Protein 6NLU (pdb70)

Secondary structure (DSSP, 8-state):
---SEEEEESS--HHHHHHS-SS--TT-SSS---PPEEEEEEES-HHHHHHHHHHHHHHSSEEEEEEEEEETTEEEEEEEE-HHHHHHHHHHHHHHHHH--/---SEEEEESS--HHHHHHS-SS--TT----EEEEEEES-HHHHHHHHHHHHHHSS-EEEEEEEEETTEEEEEEEE-HHHHHHHHHHHHHHHHT--

Foldseek 3Di:
DDWPDKDKDQDDDQVCLCPDVQQCNQPPDPPHCPFWIKIKTKDLAPVLQVQLQVQLVVFFVKDFRDKDDPDPSMIMTMITHHRVSRVRSRVRSNVRSVPDD/DDWPDKDKAQFDDLVCLCVDPQQCNPPPVRWIKIKTKHLAPVLQVQLLVQLVVQFPWDFRDWDDPDPSIIMTMITHHRVSRVRSSVRSNVRSVPDD

InterPro domains:
  IPR000249 Bacterial microcompartment domain [PF00936] (4-79)
  IPR000249 Bacterial microcompartment domain [SM00877] (3-79)
  IPR020808 Bacterial microcompartments protein, conserved site [PS01139] (21-40)
  IPR037233 CcmK-like superfamily [G3DSA:3.30.70.1710] (1-99)
  IPR037233 CcmK-like superfamily [SSF143414] (3-90)
  IPR044872 CcmK/CsoS1, bacterial microcompartment domain [PS51930] (4-88)
  IPR050575 Bacterial microcompartment shell [PTHR33941] (2-89)

GO terms:
  GO:0031469 bacterial microcompartment (C, EXP)

Structure (mmCIF, N/CA/C/O backbone):
data_6NLU
#
_entry.id   6NLU
#
_cell.length_a   73.492
_cell.length_b   73.492
_cell.length_c   119.590
_cell.angle_alpha   90.00
_cell.angle_beta   90.00
_cell.angle_gamma   120.00
#
_symmetry.space_group_name_H-M   'P 63 2 2'
#
loop_
_entity.id
_entity.type
_entity.pdbx_description
1 polymer 'circularly permuted BMC-H'
2 water water
#
loop_
_atom_site.group_PDB
_atom_site.id
_atom_site.type_symbol
_atom_site.label_atom_id
_atom_site.label_alt_id
_atom_site.label_comp_id
_atom_site.label_asym_id
_atom_site.label_entity_id
_atom_site.label_seq_id
_atom_site.pdbx_PDB_ins_code
_atom_site.Cartn_x
_atom_site.Cartn_y
_atom_site.Cartn_z
_atom_site.occupancy
_atom_site.B_iso_or_equiv
_atom_site.auth_seq_id
_atom_site.auth_comp_id
_atom_site.auth_asym_id
_atom_site.auth_atom_id
_atom_site.pdbx_PDB_model_num
ATOM 1 N N . MET A 1 1 ? -19.554 -31.357 1.798 1.00 21.34 1 MET A N 1
ATOM 2 C CA . MET A 1 1 ? -20.742 -30.470 1.678 1.00 23.03 1 MET A CA 1
ATOM 3 C C . MET A 1 1 ? -20.363 -28.992 1.599 1.00 21.08 1 MET A C 1
ATOM 4 O O . MET A 1 1 ? -19.235 -28.618 1.892 1.00 22.56 1 MET A O 1
ATOM 20 N N . GLU A 1 2 ? -21.341 -28.179 1.217 1.00 21.27 2 GLU A N 1
ATOM 21 C CA . GLU A 1 2 ? -21.143 -26.746 1.066 1.00 21.77 2 GLU A CA 1
ATOM 22 C C . GLU A 1 2 ? -20.984 -26.083 2.426 1.00 23.48 2 GLU A C 1
ATOM 23 O O . GLU A 1 2 ? -21.714 -26.392 3.372 1.00 24.90 2 GLU A O 1
ATOM 35 N N . VAL A 1 3 ? -20.007 -25.180 2.519 1.00 21.02 3 VAL A N 1
ATOM 36 C CA . VAL A 1 3 ? -19.769 -24.386 3.720 1.00 20.42 3 VAL A CA 1
ATOM 37 C C . VAL A 1 3 ? -20.337 -22.994 3.486 1.00 21.14 3 VAL A C 1
ATOM 38 O O . VAL A 1 3 ? -20.071 -22.374 2.450 1.00 23.84 3 VAL A O 1
ATOM 51 N N . VAL A 1 4 ? -21.112 -22.501 4.453 1.00 17.91 4 VAL A N 1
ATOM 52 C CA . VAL A 1 4 ? -21.680 -21.159 4.359 1.00 19.66 4 VAL A CA 1
ATOM 53 C C . VAL A 1 4 ? -20.579 -20.108 4.410 1.00 16.30 4 VAL A C 1
ATOM 54 O O . VAL A 1 4 ? -20.484 -19.243 3.532 1.00 18.00 4 VAL A O 1
ATOM 67 N N . ALA A 1 5 ? -19.729 -20.165 5.435 1.00 18.58 5 ALA A N 1
ATOM 68 C CA . ALA A 1 5 ? -18.650 -19.198 5.559 1.00 16.69 5 ALA A CA 1
ATOM 69 C C . ALA A 1 5 ? -17.545 -19.750 6.443 1.00 18.64 5 ALA A C 1
ATOM 70 O O . ALA A 1 5 ? -17.788 -20.526 7.371 1.00 20.00 5 ALA A O 1
ATOM 77 N N . VAL A 1 6 ? -16.327 -19.329 6.134 1.00 17.25 6 VAL A N 1
ATOM 78 C CA . VAL A 1 6 ? -15.135 -19.657 6.902 1.00 15.88 6 VAL A CA 1
ATOM 79 C C . VAL A 1 6 ? -14.375 -18.361 7.074 1.00 18.05 6 VAL A C 1
ATOM 80 O O . VAL A 1 6 ? -14.251 -17.584 6.121 1.00 22.36 6 VAL A O 1
ATOM 93 N N . HIS A 1 7 ? -13.898 -18.099 8.282 1.00 19.54 7 HIS A N 1
ATOM 94 C CA . HIS A 1 7 ? -13.338 -16.783 8.518 1.00 13.40 7 HIS A CA 1
ATOM 95 C C . HIS A 1 7 ? -12.524 -16.761 9.796 1.00 16.67 7 HIS A C 1
ATOM 96 O O . HIS A 1 7 ? -12.880 -17.405 10.781 1.00 16.34 7 HIS A O 1
ATOM 110 N N . VAL A 1 8 ? -11.445 -15.983 9.768 1.00 12.90 8 VAL A N 1
ATOM 111 C CA . VAL A 1 8 ? -10.570 -15.791 10.909 1.00 12.35 8 VAL A CA 1
ATOM 112 C C . VAL A 1 8 ? -10.532 -14.304 11.234 1.00 14.56 8 VAL A C 1
ATOM 113 O O . VAL A 1 8 ? -10.272 -13.485 10.348 1.00 13.84 8 VAL A O 1
ATOM 126 N N . ILE A 1 9 ? -10.752 -13.962 12.499 1.00 13.04 9 ILE A N 1
ATOM 127 C CA . ILE A 1 9 ? -10.452 -12.610 12.971 1.00 14.57 9 ILE A CA 1
ATOM 128 C C . ILE A 1 9 ? -9.203 -12.681 13.837 1.00 14.24 9 ILE A C 1
ATOM 129 O O . ILE A 1 9 ? -9.287 -13.150 14.981 1.00 16.58 9 ILE A O 1
ATOM 145 N N . PRO A 1 10 ? -8.038 -12.250 13.348 1.00 16.92 10 PRO A N 1
ATOM 146 C CA . PRO A 1 10 ? -6.813 -12.439 14.137 1.00 12.52 10 PRO A CA 1
ATOM 147 C C . PRO A 1 10 ? -6.814 -11.846 15.537 1.00 16.09 10 PRO A C 1
ATOM 148 O O . PRO A 1 10 ? -6.290 -12.479 16.470 1.00 15.44 10 PRO A O 1
ATOM 159 N N . ARG A 1 11 ? -7.353 -10.640 15.708 1.00 12.89 11 ARG A N 1
ATOM 160 C CA . ARG A 1 11 ? -7.312 -9.937 16.987 1.00 16.22 11 ARG A CA 1
ATOM 161 C C . ARG A 1 11 ? -8.666 -9.303 17.239 1.00 14.35 11 ARG A C 1
ATOM 162 O O . ARG A 1 11 ? -8.845 -8.093 17.067 1.00 15.11 11 ARG A O 1
ATOM 183 N N . PRO A 1 12 ? -9.643 -10.092 17.661 1.00 12.73 12 PRO A N 1
ATOM 184 C CA . PRO A 1 12 ? -10.979 -9.534 17.869 1.00 12.89 12 PRO A CA 1
ATOM 185 C C . PRO A 1 12 ? -10.972 -8.438 18.924 1.00 11.15 12 PRO A C 1
ATOM 186 O O . PRO A 1 12 ? -10.340 -8.554 19.976 1.00 10.30 12 PRO A O 1
ATOM 197 N N . HIS A 1 13 ? -11.710 -7.372 18.642 1.00 14.57 13 HIS A N 1
ATOM 198 C CA . HIS A 1 13 ? -11.878 -6.291 19.596 1.00 12.23 13 HIS A CA 1
ATOM 199 C C . HIS A 1 13 ? -12.499 -6.807 20.886 1.00 14.82 13 HIS A C 1
ATOM 200 O O . HIS A 1 13 ? -13.360 -7.692 20.872 1.00 14.08 13 HIS A O 1
ATOM 214 N N . VAL A 1 14 ? -12.064 -6.236 22.009 1.00 14.28 14 VAL A N 1
ATOM 215 C CA . VAL A 1 14 ? -12.535 -6.698 23.311 1.00 14.40 14 VAL A CA 1
ATOM 216 C C . VAL A 1 14 ? -14.051 -6.571 23.434 1.00 16.42 14 VAL A C 1
ATOM 217 O O . VAL A 1 14 ? -14.693 -7.367 24.135 1.00 15.98 14 VAL A O 1
ATOM 230 N N . ASN A 1 15 ? -14.646 -5.573 22.770 1.00 13.04 15 ASN A N 1
ATOM 231 C CA . ASN A 1 15 ? -16.090 -5.389 22.810 1.00 15.29 15 ASN A CA 1
ATOM 232 C C . ASN A 1 15 ? -16.800 -6.554 22.147 1.00 10.89 15 ASN A C 1
ATOM 233 O O . ASN A 1 15 ? -17.878 -6.953 22.596 1.00 14.24 15 ASN A O 1
ATOM 244 N N . VAL A 1 16 ? -16.209 -7.110 21.090 1.00 14.07 16 VAL A N 1
ATOM 245 C CA . VAL A 1 16 ? -16.799 -8.270 20.429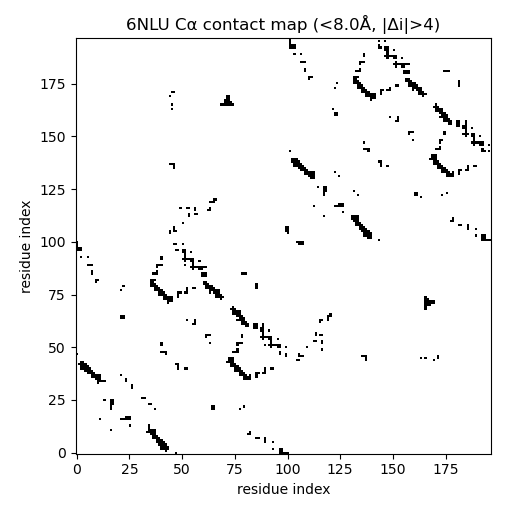 1.00 12.31 16 VAL A CA 1
ATOM 246 C C . VAL A 1 16 ? -16.832 -9.450 21.385 1.00 13.68 16 VAL A C 1
ATOM 247 O O . VAL A 1 16 ? -17.863 -10.127 21.535 1.00 12.27 16 VAL A O 1
ATOM 260 N N . ASP A 1 17 ? -15.696 -9.721 22.044 1.00 14.86 17 ASP A N 1
ATOM 261 C CA . ASP A 1 17 ? -15.638 -10.832 22.984 1.00 14.18 17 ASP A CA 1
ATOM 262 C C . ASP A 1 17 ? -16.512 -10.581 24.201 1.00 16.36 17 ASP A C 1
ATOM 263 O O . ASP A 1 17 ? -17.027 -11.537 24.790 1.00 16.71 17 ASP A O 1
ATOM 272 N N . ALA A 1 18 ? -16.723 -9.313 24.578 1.00 12.59 18 ALA A N 1
ATOM 273 C CA . ALA A 1 18 ? -17.571 -9.034 25.735 1.00 14.34 18 ALA A CA 1
ATOM 274 C C . ALA A 1 18 ? -19.047 -9.241 25.407 1.00 14.26 18 ALA A C 1
ATOM 275 O O . ALA A 1 18 ? -19.828 -9.684 26.259 1.00 17.03 18 ALA A O 1
ATOM 282 N N . ALA A 1 19 ? -19.454 -8.903 24.187 1.00 15.36 19 ALA A N 1
ATOM 283 C CA . ALA A 1 19 ? -20.866 -8.856 23.836 1.00 17.29 19 ALA A CA 1
ATOM 284 C C . ALA A 1 19 ? -21.380 -10.108 23.137 1.00 17.01 19 ALA A C 1
ATOM 285 O O . ALA A 1 19 ? -22.588 -10.362 23.181 1.00 20.89 19 ALA A O 1
ATOM 292 N N . LEU A 1 20 ? -20.508 -10.890 22.498 1.00 17.37 20 LEU A N 1
ATOM 293 C CA . LEU A 1 20 ? -20.937 -12.047 21.732 1.00 18.76 20 LEU A CA 1
ATOM 294 C C . LEU A 1 20 ? -20.401 -13.318 22.376 1.00 17.63 20 LEU A C 1
ATOM 295 O O . LEU A 1 20 ? -19.375 -13.278 23.062 1.00 14.28 20 LEU A O 1
ATOM 311 N N . PRO A 1 21 ? -21.096 -14.463 22.200 1.00 15.56 21 PRO A N 1
ATOM 312 C CA . PRO A 1 21 ? -20.705 -15.714 22.886 1.00 17.27 21 PRO A CA 1
ATOM 313 C C . PRO A 1 21 ? -19.567 -16.441 22.182 1.00 16.70 21 PRO A C 1
ATOM 314 O O . PRO A 1 21 ? -19.697 -17.525 21.598 1.00 16.11 21 PRO A O 1
ATOM 325 N N . LEU A 1 22 ? -18.384 -15.846 22.225 1.00 15.15 22 LEU A N 1
ATOM 326 C CA . LEU A 1 22 ? -17.260 -16.364 21.454 1.00 14.65 22 LEU A CA 1
ATOM 327 C C . LEU A 1 22 ? -16.165 -16.970 22.335 1.00 12.65 22 LEU A C 1
ATOM 328 O O . LEU A 1 22 ? -15.034 -17.167 21.873 1.00 19.97 22 LEU A O 1
ATOM 344 N N . GLY A 1 23 ? -16.488 -17.268 23.592 1.00 13.21 23 GLY A N 1
ATOM 345 C CA . GLY A 1 23 ? -15.678 -18.122 24.431 1.00 17.36 23 GLY A CA 1
ATOM 346 C C . GLY A 1 23 ? -14.540 -17.452 25.167 1.00 17.77 23 GLY A C 1
ATOM 347 O O . GLY A 1 23 ? -13.770 -18.145 25.842 1.00 18.94 23 GLY A O 1
ATOM 351 N N . ARG A 1 24 ? -14.406 -16.132 25.077 1.00 19.47 24 ARG A N 1
ATOM 352 C CA . ARG A 1 24 ? -13.286 -15.437 25.685 1.00 18.54 24 ARG A CA 1
ATOM 353 C C . ARG A 1 24 ? -13.768 -14.137 26.331 1.00 17.43 24 ARG A C 1
ATOM 354 O O . ARG A 1 24 ? -13.332 -13.046 25.985 1.00 18.09 24 ARG A O 1
ATOM 375 N N . THR A 1 25 ? -14.691 -14.251 27.287 1.00 19.37 25 THR A N 1
ATOM 37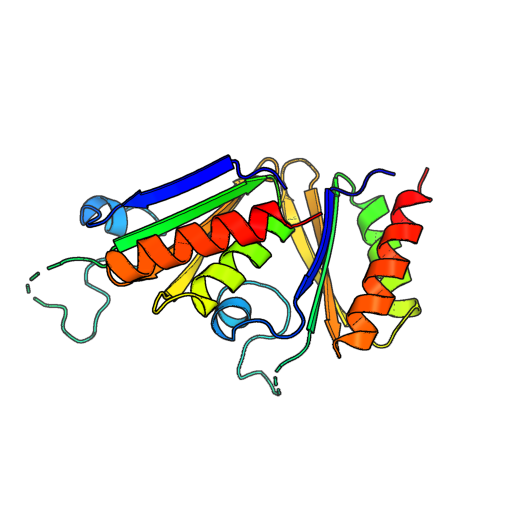6 C CA . THR A 1 25 ? -15.177 -13.065 27.988 1.00 19.93 25 THR A CA 1
ATOM 377 C C . THR A 1 25 ? -13.998 -12.330 28.618 1.00 18.27 25 THR A C 1
ATOM 378 O O . THR A 1 25 ? -13.250 -12.934 29.404 1.00 19.13 25 THR A O 1
ATOM 389 N N . PRO A 1 26 ? -13.776 -11.057 28.289 1.00 17.57 26 PRO A N 1
ATOM 390 C CA . PRO A 1 26 ? -12.642 -10.338 28.881 1.00 18.61 26 PRO A CA 1
ATOM 391 C C . PRO A 1 26 ? -12.726 -10.356 30.397 1.00 18.04 26 PRO A C 1
ATOM 392 O O . PRO A 1 26 ? -13.798 -10.177 30.979 1.00 17.56 26 PRO A O 1
ATOM 403 N N . GLY A 1 27 ? -11.589 -10.609 31.030 1.00 18.11 27 GLY A N 1
ATOM 404 C CA . GLY A 1 27 ? -11.507 -10.691 32.461 1.00 17.78 27 GLY A CA 1
ATOM 405 C C . GLY A 1 27 ? -11.610 -12.098 33.009 1.00 17.59 27 GLY A C 1
ATOM 406 O O . GLY A 1 27 ? -11.307 -12.302 34.188 1.00 19.85 27 GLY A O 1
ATOM 410 N N . MET A 1 28 ? -12.043 -13.067 32.194 1.00 20.79 28 MET A N 1
ATOM 411 C CA . MET A 1 28 ? -12.192 -14.459 32.640 1.00 22.42 28 MET A CA 1
ATOM 412 C C . MET A 1 28 ? -10.873 -15.223 32.478 1.00 27.94 28 MET A C 1
ATOM 413 O O . MET A 1 28 ? -10.758 -16.182 31.712 1.00 36.29 28 MET A O 1
ATOM 427 N N . ASP A 1 29 ? -9.869 -14.804 33.245 1.00 31.98 29 ASP A N 1
ATOM 428 C CA . ASP A 1 29 ? -8.581 -15.495 33.257 1.00 37.98 29 ASP A CA 1
ATOM 429 C C . ASP A 1 29 ? -7.959 -15.394 34.649 1.00 41.56 29 ASP A C 1
ATOM 430 O O . ASP A 1 29 ? -8.332 -14.512 35.431 1.00 41.25 29 ASP A O 1
ATOM 439 N N . LYS A 1 30 ? -7.037 -16.341 34.969 1.00 40.22 30 LYS A N 1
ATOM 440 C CA . LYS A 1 30 ? -6.337 -16.368 36.264 1.00 43.02 30 LYS A CA 1
ATOM 441 C C . LYS A 1 30 ? -5.336 -15.170 36.377 1.00 48.20 30 LYS A C 1
ATOM 442 O O . LYS A 1 30 ? -5.119 -14.653 37.483 1.00 50.68 30 LYS A O 1
ATOM 461 N N . SER A 1 31 ? -4.913 -14.555 35.244 1.00 49.30 31 SER A N 1
ATOM 462 C CA . SER A 1 31 ? -3.928 -13.444 35.239 1.00 58.35 31 SER A CA 1
ATOM 463 C C . SER A 1 31 ? -4.520 -12.120 34.747 1.00 55.56 31 SER A C 1
ATOM 464 O O . SER A 1 31 ? -3.803 -11.107 34.609 1.00 55.47 31 SER A O 1
ATOM 472 N N . ALA A 1 32 ? -5.815 -12.122 34.462 1.00 51.98 32 ALA A N 1
ATOM 473 C CA . ALA A 1 32 ? -6.535 -10.902 34.153 1.00 47.68 32 ALA A CA 1
ATOM 474 C C . ALA A 1 32 ? -6.498 -9.974 35.356 1.00 43.03 32 ALA A C 1
ATOM 475 O O . ALA A 1 32 ? -6.642 -10.409 36.503 1.00 50.15 32 ALA A O 1
ATOM 482 N N . GLY A 1 33 ? -6.272 -8.695 35.091 1.00 43.55 33 GLY A N 1
ATOM 483 C CA . GLY A 1 33 ? -6.231 -7.699 36.145 1.00 40.74 33 GLY A CA 1
ATOM 484 C C . GLY A 1 33 ? -6.422 -6.281 35.632 1.00 49.92 33 GLY A C 1
ATOM 485 O O . GLY A 1 33 ? -7.532 -5.880 35.266 1.00 43.06 33 GLY A O 1
ATOM 489 N N . SER A 1 38 ? -4.319 -8.491 22.446 1.00 48.04 38 SER A N 1
ATOM 490 C CA . SER A 1 38 ? -3.707 -9.637 23.108 1.00 46.54 38 SER A CA 1
ATOM 491 C C . SER A 1 38 ? -4.689 -10.811 23.186 1.00 43.07 38 SER A C 1
ATOM 492 O O . SER A 1 38 ? -4.317 -11.928 23.557 1.00 40.42 38 SER A O 1
ATOM 499 N N . ALA A 1 39 ? -5.944 -10.557 22.826 1.00 33.82 39 ALA A N 1
ATOM 500 C CA . ALA A 1 39 ? -6.947 -11.609 22.839 1.00 27.06 39 ALA A CA 1
ATOM 501 C C . ALA A 1 39 ? -6.589 -12.711 21.843 1.00 33.57 39 A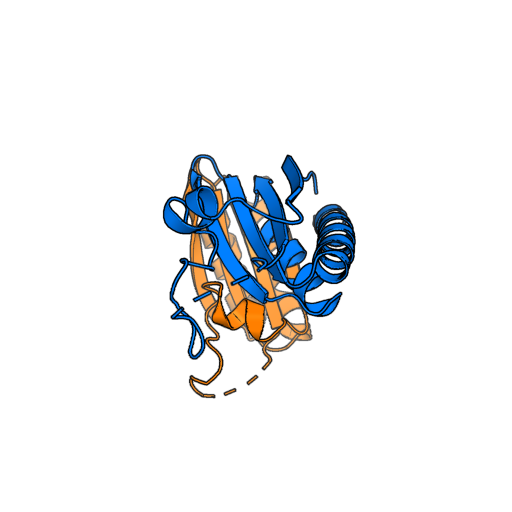LA A C 1
ATOM 502 O O . ALA A 1 39 ? -5.892 -12.491 20.850 1.00 31.56 39 ALA A O 1
ATOM 509 N N . ASP A 1 40 ? -7.081 -13.916 22.123 1.00 28.20 40 ASP A N 1
ATOM 510 C CA . ASP A 1 40 ? -6.918 -15.028 21.196 1.00 21.77 40 ASP A CA 1
ATOM 511 C C . ASP A 1 40 ? -7.570 -14.710 19.853 1.00 18.20 40 ASP A C 1
ATOM 512 O O . ASP A 1 40 ? -8.608 -14.047 19.780 1.00 21.47 40 ASP A O 1
ATOM 521 N N . ALA A 1 41 ? -6.973 -15.222 18.780 1.00 18.15 41 ALA A N 1
ATOM 522 C CA . ALA A 1 41 ? -7.633 -15.173 17.480 1.00 18.67 41 ALA A CA 1
ATOM 523 C C . ALA A 1 41 ? -8.914 -16.020 17.481 1.00 14.32 41 ALA A C 1
ATOM 524 O O . ALA A 1 41 ? -9.130 -16.879 18.339 1.00 14.42 41 ALA A O 1
ATOM 531 N N . LEU A 1 42 ? -9.760 -15.779 16.479 1.00 12.99 42 LEU A N 1
ATOM 532 C CA . LEU A 1 42 ? -11.098 -16.353 16.405 1.00 15.82 42 LEU A CA 1
ATOM 533 C C . LEU A 1 42 ? -11.316 -16.975 15.038 1.00 11.21 42 LEU A C 1
ATOM 534 O O . LEU A 1 42 ? -11.260 -16.277 14.020 1.00 14.85 42 LEU A O 1
ATOM 550 N N . GLY A 1 43 ? -11.582 -18.272 15.021 1.00 18.58 43 GLY A N 1
ATOM 551 C CA . GLY A 1 43 ? -11.929 -18.988 13.807 1.00 12.55 43 GLY A CA 1
ATOM 552 C C . GLY A 1 43 ? -13.386 -19.427 13.886 1.00 12.26 43 GLY A C 1
ATOM 553 O O . GLY A 1 43 ? -13.867 -19.770 14.957 1.00 11.75 43 GLY A O 1
ATOM 557 N N . MET A 1 44 ? -14.051 -19.427 12.741 1.00 11.0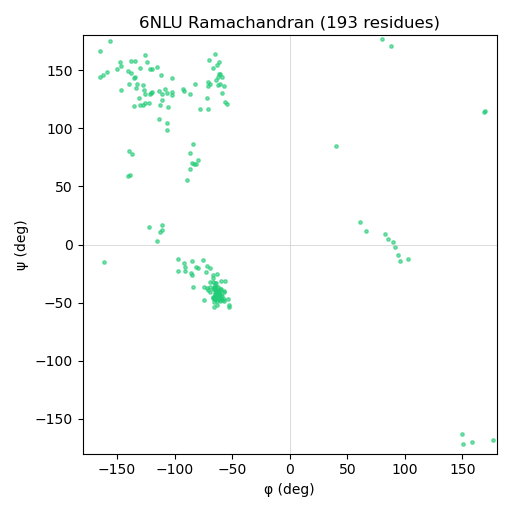3 44 MET A N 1
ATOM 558 C CA . MET A 1 44 ? -15.472 -19.742 12.681 1.00 13.28 44 MET A CA 1
ATOM 559 C C . MET A 1 44 ? -15.751 -20.450 11.375 1.00 11.79 44 MET A C 1
ATOM 560 O O . MET A 1 44 ? -15.308 -19.996 10.315 1.00 14.67 44 MET A O 1
ATOM 574 N N . ILE A 1 45 ? -16.487 -21.550 11.455 1.00 12.85 45 ILE A N 1
ATOM 575 C CA . ILE A 1 45 ? -16.971 -22.248 10.276 1.00 12.85 45 ILE A CA 1
ATOM 576 C C . ILE A 1 45 ? -18.479 -22.390 10.419 1.00 14.81 45 ILE A C 1
ATOM 577 O O . ILE A 1 45 ? -18.970 -22.967 11.399 1.00 14.13 45 ILE A O 1
ATOM 593 N N . GLU A 1 46 ? -19.208 -21.860 9.446 1.00 16.04 46 GLU A N 1
ATOM 594 C CA . GLU A 1 46 ? -20.660 -21.869 9.436 1.00 16.04 46 GLU A CA 1
ATOM 595 C C . GLU A 1 46 ? -21.174 -22.798 8.347 1.00 16.05 46 GLU A C 1
ATOM 596 O O . GLU A 1 46 ? -20.730 -22.711 7.198 1.00 17.73 46 GLU A O 1
ATOM 608 N N . VAL A 1 47 ? -22.099 -23.690 8.724 1.00 13.52 47 VAL A N 1
ATOM 609 C CA . VAL A 1 47 ? -22.707 -24.668 7.830 1.00 14.55 47 VAL A CA 1
ATOM 610 C C . VAL A 1 47 ? -24.211 -24.694 8.059 1.00 16.69 47 VAL A C 1
ATOM 611 O O . VAL A 1 47 ? -24.680 -24.572 9.195 1.00 14.09 47 VAL A O 1
ATOM 624 N N . ARG A 1 48 ? -24.968 -24.885 6.981 1.00 15.88 48 ARG A N 1
ATOM 625 C CA . ARG A 1 48 ? -26.370 -25.272 7.109 1.00 18.22 48 ARG A CA 1
ATOM 626 C C . ARG A 1 48 ? -26.421 -26.792 7.251 1.00 19.01 48 ARG A C 1
ATOM 627 O O . ARG A 1 48 ? -26.838 -27.536 6.360 1.00 18.07 48 ARG A O 1
ATOM 648 N N . GLY A 1 49 ? -25.954 -27.238 8.409 1.00 19.23 49 GLY A N 1
ATOM 649 C CA . GLY A 1 49 ? -25.805 -28.645 8.687 1.00 19.51 49 GLY A CA 1
ATOM 650 C C . GLY A 1 49 ? -25.024 -28.907 9.956 1.00 17.63 49 GLY A C 1
ATOM 651 O O . GLY A 1 49 ? -23.836 -28.597 10.041 1.00 16.34 49 GLY A O 1
ATOM 655 N N . PHE A 1 50 ? -25.686 -29.491 10.953 1.00 14.52 50 PHE A N 1
ATOM 656 C CA . PHE A 1 50 ? -24.991 -29.862 12.180 1.00 12.67 50 PHE A CA 1
ATOM 657 C C . PHE A 1 50 ? -23.880 -30.863 11.906 1.00 13.89 50 PHE A C 1
ATOM 658 O O . PHE A 1 50 ? -22.823 -30.808 12.541 1.00 14.74 50 PHE A O 1
ATOM 675 N N . VAL A 1 51 ? -24.105 -31.805 10.986 1.00 13.17 51 VAL A N 1
ATOM 676 C CA . VAL A 1 51 ? -23.106 -32.854 10.759 1.00 14.07 51 VAL A CA 1
ATOM 677 C C . VAL A 1 51 ? -21.834 -32.256 10.170 1.00 14.11 51 VAL A C 1
ATOM 678 O O . VAL A 1 51 ? -20.718 -32.575 10.604 1.00 19.09 51 VAL A O 1
ATOM 691 N N . GLY A 1 52 ? -21.980 -31.387 9.171 1.00 13.90 52 GLY A N 1
ATOM 692 C CA . GLY A 1 52 ? -20.811 -30.729 8.611 1.00 18.06 52 GLY A CA 1
ATOM 693 C C . GLY A 1 52 ? -20.086 -29.866 9.626 1.00 12.95 52 GLY A C 1
ATOM 694 O O . GLY A 1 52 ? -18.857 -29.758 9.601 1.00 15.54 52 GLY A O 1
ATOM 698 N N . MET A 1 53 ? -20.842 -29.218 10.515 1.00 19.06 53 MET A N 1
ATOM 699 C CA . MET A 1 53 ? -20.245 -28.394 11.563 1.00 14.90 53 MET A CA 1
ATOM 700 C C . MET A 1 53 ? -19.417 -29.249 12.519 1.00 13.04 53 MET A C 1
ATOM 701 O O . MET A 1 53 ? -18.263 -28.919 12.832 1.00 17.98 53 MET A O 1
ATOM 715 N N . VAL A 1 54 ? -19.976 -30.375 12.966 1.00 16.80 54 VAL A N 1
ATOM 716 C CA . VAL A 1 54 ? -19.245 -31.242 13.883 1.00 16.88 54 VAL A CA 1
ATOM 717 C C . VAL A 1 54 ? -17.960 -31.732 13.233 1.00 15.75 54 VAL A C 1
ATOM 718 O O . VAL A 1 54 ? -16.887 -31.717 13.852 1.00 16.97 54 VAL A O 1
ATOM 731 N N . GLU A 1 55 ? -18.051 -32.174 11.976 1.00 16.25 55 GLU A N 1
ATOM 732 C CA . GLU A 1 55 ? -16.864 -32.628 11.263 1.00 18.25 55 GLU A CA 1
ATOM 733 C C . GLU A 1 55 ? -15.845 -31.502 11.145 1.00 14.78 55 GLU A C 1
ATOM 734 O O . GLU A 1 55 ? -14.654 -31.710 11.403 1.00 17.92 55 GLU A O 1
ATOM 746 N N . ALA A 1 56 ? -16.292 -30.314 10.717 1.00 14.67 56 ALA A N 1
ATOM 747 C CA . ALA A 1 56 ? -15.409 -29.146 10.671 1.00 13.23 56 ALA A CA 1
ATOM 748 C C . ALA A 1 56 ? -14.753 -28.919 12.026 1.00 15.64 56 ALA A C 1
ATOM 749 O O . ALA A 1 56 ? -13.541 -28.691 12.119 1.00 16.11 56 ALA A O 1
ATOM 756 N N . ALA A 1 57 ? -15.544 -28.972 13.095 1.00 13.39 57 ALA A N 1
ATOM 757 C CA . ALA A 1 57 ? -15.000 -28.692 14.420 1.00 15.03 57 ALA A CA 1
ATOM 758 C C . ALA A 1 57 ? -13.952 -29.726 14.817 1.00 15.13 57 ALA A C 1
ATOM 759 O O . ALA A 1 57 ? -12.919 -29.378 15.401 1.00 14.64 57 ALA A O 1
ATOM 766 N N . ASP A 1 58 ? -14.210 -31.004 14.526 1.00 14.29 58 ASP A N 1
ATOM 767 C CA . ASP A 1 58 ? -13.270 -32.061 14.869 1.00 13.16 58 ASP A CA 1
ATOM 768 C C . ASP A 1 58 ? -11.967 -31.891 14.099 1.00 14.36 58 ASP A C 1
ATOM 769 O O . ASP A 1 58 ? -10.878 -31.932 14.679 1.00 16.99 58 ASP A O 1
ATOM 778 N N . ALA A 1 59 ? -12.068 -31.645 12.793 1.00 12.66 59 ALA A N 1
ATOM 779 C CA . ALA A 1 59 ? -10.880 -31.380 11.997 1.00 16.41 59 ALA A CA 1
ATOM 780 C C . ALA A 1 59 ? -10.095 -30.196 12.547 1.00 16.31 59 ALA A C 1
ATOM 781 O O . ALA A 1 59 ? -8.861 -30.225 12.569 1.00 16.53 59 ALA A O 1
ATOM 788 N N . MET A 1 60 ? -10.791 -29.142 12.992 1.00 15.56 60 MET A N 1
ATOM 789 C CA . MET A 1 60 ? -10.096 -27.935 13.434 1.00 13.91 60 MET A CA 1
ATOM 790 C C . MET A 1 60 ? -9.239 -28.220 14.662 1.00 14.97 60 MET A C 1
ATOM 791 O O . MET A 1 60 ? -8.079 -27.802 14.731 1.00 13.64 60 MET A O 1
ATOM 805 N N . VAL A 1 61 ? -9.785 -28.954 15.634 1.00 13.35 61 VAL A N 1
ATOM 806 C CA . VAL A 1 61 ? -9.073 -29.145 16.882 1.00 10.48 61 VAL A CA 1
ATOM 807 C C . VAL A 1 61 ? -8.004 -30.218 16.733 1.00 13.37 61 VAL A C 1
ATOM 808 O O . VAL A 1 61 ? -7.054 -30.239 17.517 1.00 16.29 61 VAL A O 1
ATOM 821 N N . LYS A 1 62 ? -8.121 -31.084 15.729 1.00 13.62 62 LYS A N 1
ATOM 822 C CA . LYS A 1 62 ? -7.068 -32.054 15.451 1.00 12.60 62 LYS A CA 1
ATOM 823 C C . LYS A 1 62 ? -5.934 -31.452 14.637 1.00 17.14 62 LYS A C 1
ATOM 824 O O . LYS A 1 62 ? -4.826 -31.998 14.635 1.00 16.70 62 LYS A O 1
ATOM 843 N N . ALA A 1 63 ? -6.188 -30.336 13.957 1.00 16.28 63 ALA A N 1
ATOM 844 C CA . ALA A 1 63 ? -5.228 -29.774 13.023 1.00 16.83 63 ALA A CA 1
ATOM 845 C C . ALA A 1 63 ? -4.290 -28.775 13.666 1.00 16.12 63 ALA A C 1
ATOM 846 O O . ALA A 1 63 ? -3.232 -28.494 13.099 1.00 19.25 63 ALA A O 1
ATOM 853 N N . ALA A 1 64 ? -4.652 -28.225 14.819 1.00 18.33 64 ALA A N 1
ATOM 854 C CA . ALA A 1 64 ? -3.879 -27.133 15.374 1.00 14.20 64 ALA A CA 1
ATOM 855 C C . ALA A 1 64 ? -4.245 -26.924 16.834 1.00 15.29 64 ALA A C 1
ATOM 856 O O . ALA A 1 64 ? -5.233 -27.464 17.346 1.00 14.28 64 ALA A O 1
ATOM 863 N N . LYS A 1 65 ? -3.399 -26.141 17.507 1.00 12.90 65 LYS A N 1
ATOM 864 C CA . LYS A 1 65 ? -3.556 -25.838 18.926 1.00 13.27 65 LYS A CA 1
ATOM 865 C C . LYS A 1 65 ? -4.607 -24.738 19.074 1.00 17.35 65 LYS A C 1
ATOM 866 O O . LYS A 1 65 ? -4.316 -23.572 19.346 1.00 16.46 65 LYS A O 1
ATOM 885 N N . VAL A 1 66 ? -5.858 -25.129 18.845 1.00 15.97 66 VAL A N 1
ATOM 886 C CA . VAL A 1 66 ? -7.005 -24.245 19.009 1.00 14.76 66 VAL A CA 1
ATOM 887 C C . VAL A 1 66 ? -7.964 -24.919 19.977 1.00 17.39 66 VAL A C 1
ATOM 888 O O . VAL A 1 66 ? -7.945 -26.137 20.155 1.00 15.87 66 VAL A O 1
ATOM 901 N N . GLU A 1 67 ? -8.809 -24.110 20.605 1.00 13.11 67 GLU A N 1
ATOM 902 C CA . GLU A 1 67 ? -9.843 -24.609 21.496 1.00 15.44 67 GLU A CA 1
ATOM 903 C C . GLU A 1 67 ? -11.196 -24.387 20.842 1.00 13.37 67 GLU A C 1
ATOM 904 O O . GLU A 1 67 ? -11.543 -23.253 20.506 1.00 10.11 67 GLU A O 1
ATOM 916 N N . LEU A 1 68 ? -11.968 -25.453 20.684 1.00 12.67 68 LEU A N 1
ATOM 917 C CA . LEU A 1 68 ? -13.368 -25.321 20.296 1.00 11.87 68 LEU A CA 1
ATOM 918 C C . LEU A 1 68 ? -14.177 -24.906 21.519 1.00 15.23 68 LEU A C 1
ATOM 919 O O . LEU A 1 68 ? -14.259 -25.646 22.502 1.00 19.20 68 LEU A O 1
ATOM 935 N N . ILE A 1 69 ? -14.769 -23.717 21.466 1.00 14.88 69 ILE A N 1
ATOM 936 C CA . ILE A 1 69 ? -15.418 -23.149 22.643 1.00 15.79 69 ILE A CA 1
ATOM 937 C C . ILE A 1 69 ? -16.920 -23.391 22.651 1.00 15.97 69 ILE A C 1
ATOM 938 O O . ILE A 1 69 ? -17.561 -23.194 23.695 1.00 17.20 69 ILE A O 1
ATOM 954 N N . GLY A 1 70 ? -17.488 -23.834 21.547 1.00 16.11 70 GLY A N 1
ATOM 955 C CA . GLY A 1 70 ? -18.915 -24.037 21.446 1.00 16.87 70 GLY A CA 1
ATOM 956 C C . GLY A 1 70 ? -19.353 -23.829 20.011 1.00 16.10 70 GLY A C 1
ATOM 957 O O . GLY A 1 70 ? -18.540 -23.677 19.104 1.00 14.69 70 GLY A O 1
ATOM 961 N N . TYR A 1 71 ? -20.667 -23.821 19.824 1.00 15.20 71 TYR A N 1
ATOM 962 C CA . TYR A 1 71 ? -21.237 -23.539 18.520 1.00 14.74 71 TYR A CA 1
ATOM 963 C C . TYR A 1 71 ? -22.425 -22.614 18.715 1.00 14.53 71 TYR A C 1
ATOM 964 O O . TYR A 1 71 ? -23.002 -22.527 19.802 1.00 13.99 71 TYR A O 1
ATOM 982 N N . GLU A 1 72 ? -22.758 -21.905 17.647 1.00 16.28 72 GLU A N 1
ATOM 983 C CA . GLU A 1 72 ? -23.825 -20.917 17.641 1.00 14.72 72 GLU A CA 1
ATOM 984 C C . GLU A 1 72 ? -24.947 -21.395 16.734 1.00 16.26 72 GLU A C 1
ATOM 985 O O . GLU A 1 72 ? -24.699 -21.777 15.588 1.00 15.78 72 GLU A O 1
ATOM 997 N N . LYS A 1 73 ? -26.184 -21.334 17.233 1.00 15.81 73 LYS A N 1
ATOM 998 C CA . LYS A 1 73 ? -27.368 -21.752 16.486 1.00 12.79 73 LYS A CA 1
ATOM 999 C C . LYS A 1 73 ? -28.216 -20.527 16.184 1.00 15.25 73 LYS A C 1
ATOM 1000 O O . LYS A 1 73 ? -28.658 -19.836 17.107 1.00 16.92 73 LYS A O 1
ATOM 1019 N N . THR A 1 74 ? -28.438 -20.263 14.902 1.00 14.36 74 THR A N 1
ATOM 1020 C CA . THR A 1 74 ? -29.191 -19.100 14.457 1.00 14.54 74 THR A CA 1
ATOM 1021 C C . THR A 1 74 ? -30.515 -19.493 13.815 1.00 13.05 74 THR A C 1
ATOM 1022 O O . THR A 1 74 ? -31.186 -18.648 13.221 1.00 16.27 74 THR A O 1
ATOM 1033 N N . GLY A 1 75 ? -30.903 -20.759 13.933 1.00 15.20 75 GLY A N 1
ATOM 1034 C CA . GLY A 1 75 ? -32.118 -21.248 13.323 1.00 15.41 75 GLY A CA 1
ATOM 1035 C C . GLY A 1 75 ? -31.958 -21.554 11.850 1.00 13.03 75 GLY A C 1
ATOM 1036 O O . GLY A 1 75 ? -30.923 -21.329 11.225 1.00 13.24 75 GLY A O 1
ATOM 1040 N N . GLY A 1 76 ? -33.045 -22.073 11.278 1.00 14.32 76 GLY A N 1
ATOM 1041 C CA . GLY A 1 76 ? -33.064 -22.371 9.865 1.00 15.88 76 GLY A CA 1
ATOM 1042 C C . GLY A 1 76 ? -32.127 -23.485 9.450 1.00 14.06 76 GLY A C 1
ATOM 1043 O O . GLY A 1 76 ? -31.895 -23.675 8.254 1.00 14.66 76 GLY A O 1
ATOM 1047 N N . GLY A 1 77 ? -31.581 -24.224 10.406 1.00 14.09 77 GLY A N 1
ATOM 1048 C CA . GLY A 1 77 ? -30.565 -25.212 10.129 1.00 14.97 77 GLY A CA 1
ATOM 1049 C C . GLY A 1 77 ? -29.145 -24.692 10.176 1.00 13.58 77 GLY A C 1
ATOM 1050 O O . GLY A 1 77 ? -28.211 -25.459 9.914 1.00 14.81 77 GLY A O 1
ATOM 1054 N N . TYR A 1 78 ? -28.945 -23.420 10.505 1.00 14.77 78 TYR A N 1
ATOM 1055 C CA . TYR A 1 78 ? -27.614 -22.828 10.455 1.00 12.76 78 TYR A CA 1
ATOM 1056 C C . TYR A 1 78 ? -26.918 -22.951 11.801 1.00 13.29 78 TYR A C 1
ATOM 1057 O O . TYR A 1 78 ? -27.503 -22.616 12.835 1.00 12.91 78 TYR A O 1
ATOM 1075 N N . VAL A 1 79 ? -25.658 -23.412 11.780 1.00 16.11 79 VAL A N 1
ATOM 1076 C CA . VAL A 1 79 ? -24.837 -23.514 12.982 1.00 15.40 79 VAL A CA 1
ATOM 1077 C C . VAL A 1 79 ? -23.409 -23.097 12.653 1.00 13.91 79 VAL A C 1
ATOM 1078 O O . VAL A 1 79 ? -22.923 -23.290 11.534 1.00 16.82 79 VAL A O 1
ATOM 1091 N N . THR A 1 80 ? -22.728 -22.533 13.644 1.00 14.30 80 THR A N 1
ATOM 1092 C CA . THR A 1 80 ? -21.357 -22.063 13.483 1.00 16.30 80 THR A CA 1
ATOM 1093 C C . THR A 1 80 ? -20.484 -22.692 14.557 1.00 13.14 80 THR A C 1
ATOM 1094 O O . THR A 1 80 ? -20.822 -22.622 15.742 1.00 15.53 80 THR A O 1
ATOM 1105 N N . ALA A 1 81 ? -19.359 -23.278 14.144 1.00 15.05 81 ALA A N 1
ATOM 1106 C CA . ALA A 1 81 ? -18.354 -23.802 15.074 1.00 15.48 81 ALA A CA 1
ATOM 1107 C C . ALA A 1 81 ? -17.306 -22.726 15.334 1.00 18.50 81 ALA A C 1
ATOM 1108 O O . ALA A 1 81 ? -16.820 -22.098 14.390 1.00 18.43 81 ALA A O 1
ATOM 1115 N N . VAL A 1 82 ? -16.949 -22.519 16.603 1.00 16.08 82 VAL A N 1
ATOM 1116 C CA . VAL A 1 82 ? -16.111 -21.388 17.009 1.00 14.34 82 VAL A CA 1
ATOM 1117 C C . VAL A 1 82 ? -14.869 -21.923 17.704 1.00 12.29 82 VAL A C 1
ATOM 1118 O O . VAL A 1 82 ? -14.978 -22.588 18.741 1.00 14.08 82 VAL A O 1
ATOM 1131 N N . VAL A 1 83 ? -13.692 -21.588 17.166 1.00 15.05 83 VAL A N 1
ATOM 1132 C CA . VAL A 1 83 ? -12.427 -21.957 17.790 1.00 12.54 83 VAL A CA 1
ATOM 1133 C C . VAL A 1 83 ? -11.586 -20.725 18.108 1.00 12.84 83 VAL A C 1
ATOM 1134 O O . VAL A 1 83 ? -11.669 -19.676 17.457 1.00 15.28 83 VAL A O 1
ATOM 1147 N N . ARG A 1 84 ? -10.769 -20.876 19.149 1.00 12.67 84 ARG A N 1
ATOM 1148 C CA . ARG A 1 84 ? -9.928 -19.812 19.676 1.00 13.58 84 ARG A CA 1
ATOM 1149 C C . ARG A 1 84 ? -8.505 -20.332 19.890 1.00 14.25 84 ARG A C 1
ATOM 1150 O O . ARG A 1 84 ? -8.295 -21.459 20.363 1.00 14.31 84 ARG A O 1
ATOM 1171 N N . GLY A 1 85 ? -7.530 -19.510 19.529 1.00 16.40 85 GLY A N 1
ATOM 1172 C CA . GLY A 1 85 ? -6.134 -19.879 19.688 1.00 14.98 85 GLY A CA 1
ATOM 1173 C C . GLY A 1 85 ? -5.252 -18.793 19.116 1.00 17.85 85 GLY A C 1
ATOM 1174 O O . GLY A 1 85 ? -5.721 -17.705 18.795 1.00 13.33 85 GLY A O 1
ATOM 1178 N N . ASP A 1 86 ? -3.965 -19.092 18.970 1.00 15.33 86 ASP A N 1
ATOM 1179 C CA . ASP A 1 86 ? -3.099 -18.101 18.338 1.00 15.63 86 ASP A CA 1
ATOM 1180 C C . ASP A 1 86 ? -3.423 -17.973 16.849 1.00 14.63 86 ASP A C 1
ATOM 1181 O O . ASP A 1 86 ? -4.015 -18.862 16.232 1.00 17.09 86 ASP A O 1
ATOM 1190 N N . VAL A 1 87 ? -3.033 -16.827 16.276 1.00 13.62 87 VAL A N 1
ATOM 1191 C CA . VAL A 1 87 ? -3.435 -16.484 14.915 1.00 13.27 87 VAL A CA 1
ATOM 1192 C C . VAL A 1 87 ? -3.093 -17.601 13.937 1.00 14.84 87 VAL A C 1
ATOM 1193 O O . VAL A 1 87 ? -3.941 -18.048 13.150 1.00 14.71 87 VAL A O 1
ATOM 1206 N N . ALA A 1 88 ? -1.830 -18.032 13.926 1.00 14.72 88 ALA A N 1
ATOM 1207 C CA . ALA A 1 88 ? -1.413 -19.013 12.930 1.00 12.01 88 ALA A CA 1
ATOM 1208 C C . ALA A 1 88 ? -2.142 -20.336 13.124 1.00 13.28 88 ALA A C 1
ATOM 1209 O O . ALA A 1 88 ? -2.526 -20.995 12.147 1.00 12.52 88 ALA A O 1
ATOM 1216 N N . ALA A 1 89 ? -2.330 -20.734 14.385 1.00 12.10 89 ALA A N 1
ATOM 1217 C CA . ALA A 1 89 ? -3.051 -21.963 14.690 1.00 10.44 89 ALA A CA 1
ATOM 1218 C C . ALA A 1 89 ? -4.487 -21.881 14.198 1.00 12.14 89 ALA A C 1
ATOM 1219 O O . ALA A 1 89 ? -5.013 -22.838 13.622 1.00 12.07 89 ALA A O 1
ATOM 1226 N N . VAL A 1 90 ? -5.119 -20.734 14.379 1.00 14.62 90 VAL A N 1
ATOM 1227 C CA . VAL A 1 90 ? -6.510 -20.614 13.968 1.00 11.26 90 VAL A CA 1
ATOM 1228 C C . VAL A 1 90 ? -6.633 -20.647 12.449 1.00 13.64 90 VAL A C 1
ATOM 1229 O O . VAL A 1 90 ? -7.600 -21.194 11.903 1.00 12.21 90 VAL A O 1
ATOM 1242 N N . LYS A 1 91 ? -5.674 -20.051 11.740 1.00 14.54 91 LYS A N 1
ATOM 1243 C CA . LYS A 1 91 ? -5.708 -20.083 10.283 1.00 13.92 91 LYS A CA 1
ATOM 1244 C C . LYS A 1 91 ? -5.535 -21.509 9.772 1.00 16.36 91 LYS A C 1
ATOM 1245 O O . LYS A 1 91 ? -6.280 -21.959 8.894 1.00 21.26 91 LYS A O 1
ATOM 1264 N N . ALA A 1 92 ? -4.568 -22.245 10.332 1.00 13.50 92 ALA A N 1
ATOM 1265 C CA . ALA A 1 92 ? -4.392 -23.638 9.949 1.00 17.05 92 ALA A CA 1
ATOM 1266 C C . ALA A 1 92 ? -5.619 -24.451 10.315 1.00 15.29 92 ALA A C 1
ATOM 1267 O O . ALA A 1 92 ? -6.032 -25.333 9.558 1.00 16.01 92 ALA A O 1
ATOM 1274 N N . ALA A 1 93 ? -6.204 -24.185 11.482 1.00 13.60 93 ALA A N 1
ATOM 1275 C CA . ALA A 1 93 ? -7.332 -24.994 11.933 1.00 13.48 93 ALA A CA 1
ATOM 1276 C C . ALA A 1 93 ? -8.522 -24.821 11.004 1.00 14.70 93 ALA A C 1
ATOM 1277 O O . ALA A 1 93 ? -9.150 -25.801 10.585 1.00 12.82 93 ALA A O 1
ATOM 1284 N N . THR A 1 94 ? -8.841 -23.574 10.664 1.00 14.98 94 THR A N 1
ATOM 1285 C CA . THR A 1 94 ? -10.013 -23.316 9.844 1.00 18.42 94 THR A CA 1
ATOM 1286 C C . THR A 1 94 ? -9.822 -23.807 8.418 1.00 15.39 94 THR A C 1
ATOM 1287 O O . THR A 1 94 ? -10.796 -24.204 7.776 1.00 15.13 94 THR A O 1
ATOM 1298 N N . GLU A 1 95 ? -8.593 -23.770 7.895 1.00 14.99 95 GLU A N 1
ATOM 1299 C CA . GLU A 1 95 ? -8.344 -24.351 6.578 1.00 16.65 95 GLU A CA 1
ATOM 1300 C C . GLU A 1 95 ? -8.638 -25.844 6.575 1.00 15.96 95 GLU A C 1
ATOM 1301 O O . GLU A 1 95 ? -9.236 -26.364 5.626 1.00 19.21 95 GLU A O 1
ATOM 1313 N N . ALA A 1 96 ? -8.226 -26.548 7.627 1.00 13.78 96 ALA A N 1
ATOM 1314 C CA . ALA A 1 96 ? -8.447 -27.987 7.693 1.00 13.51 96 ALA A CA 1
ATOM 1315 C C . ALA A 1 96 ? -9.912 -28.281 7.932 1.00 18.56 96 ALA A C 1
ATOM 1316 O O . ALA A 1 96 ? -10.462 -29.245 7.388 1.00 16.30 96 ALA A O 1
ATOM 1323 N N . GLY A 1 97 ? -10.553 -27.458 8.754 1.00 14.22 97 GLY A N 1
ATOM 1324 C CA . GLY A 1 97 ? -11.974 -27.634 8.991 1.00 15.32 97 GLY A CA 1
ATOM 1325 C C . GLY A 1 97 ? -12.792 -27.414 7.735 1.00 17.10 97 GLY A C 1
ATOM 1326 O O . GLY A 1 97 ? -13.738 -28.163 7.454 1.00 15.82 97 GLY A O 1
ATOM 1330 N N . GLN A 1 98 ? -12.428 -26.398 6.948 1.00 12.81 98 GLN A N 1
ATOM 1331 C CA . GLN A 1 98 ? -13.123 -26.181 5.684 1.00 18.88 98 GLN A CA 1
ATOM 1332 C C . GLN A 1 98 ? -12.984 -27.404 4.781 1.00 17.40 98 GLN A C 1
ATOM 1333 O O . GLN A 1 98 ? -13.968 -27.873 4.201 1.00 16.35 98 GLN A O 1
ATOM 1347 N N . ARG A 1 99 ? -11.764 -27.935 4.656 1.00 18.47 99 ARG A N 1
ATOM 1348 C CA . ARG A 1 99 ? -11.543 -29.106 3.814 1.00 19.54 99 ARG A CA 1
ATOM 1349 C C . ARG A 1 99 ? -12.350 -30.306 4.310 1.00 20.52 99 ARG A C 1
ATOM 1350 O O . ARG A 1 99 ? -12.959 -31.025 3.511 1.00 19.78 99 ARG A O 1
ATOM 1371 N N . ALA A 1 100 ? -12.374 -30.531 5.625 1.00 18.16 100 ALA A N 1
ATOM 1372 C CA . ALA A 1 100 ? -13.125 -31.652 6.175 1.00 19.64 100 ALA A CA 1
ATOM 1373 C C . ALA A 1 100 ? -14.620 -31.492 5.931 1.00 18.42 100 ALA A C 1
ATOM 1374 O O . ALA A 1 100 ? -15.300 -32.459 5.576 1.00 18.61 100 ALA A O 1
ATOM 1381 N N . ALA A 1 101 ? -15.154 -30.277 6.105 1.00 16.90 101 ALA A N 1
ATOM 1382 C CA . ALA A 1 101 ? -16.576 -30.078 5.836 1.00 18.80 101 ALA A CA 1
ATOM 1383 C C . ALA A 1 101 ? -16.893 -30.306 4.365 1.00 20.19 101 ALA A C 1
ATOM 1384 O O . ALA A 1 101 ? -17.975 -30.809 4.039 1.00 19.08 101 ALA A O 1
ATOM 1391 N N . GLU A 1 102 ? -15.956 -29.967 3.466 1.00 16.70 102 GLU A N 1
ATOM 1392 C CA . GLU A 1 102 ? -16.177 -30.203 2.042 1.00 19.05 102 GLU A CA 1
ATOM 1393 C C . GLU A 1 102 ? -16.314 -31.691 1.737 1.00 20.29 102 GLU A C 1
ATOM 1394 O O . GLU A 1 102 ? -16.961 -32.063 0.755 1.00 22.44 102 GLU A O 1
ATOM 1406 N N . ARG A 1 103 ? -15.731 -32.552 2.572 1.00 23.14 103 ARG A N 1
ATOM 1407 C CA . ARG A 1 103 ? -15.777 -33.990 2.347 1.00 22.02 103 ARG A CA 1
ATOM 1408 C C . ARG A 1 103 ? -17.041 -34.651 2.880 1.00 25.25 103 ARG A C 1
ATOM 1409 O O . ARG A 1 103 ? -17.290 -35.811 2.543 1.00 29.27 103 ARG A O 1
ATOM 1430 N N . VAL A 1 104 ? -17.819 -33.972 3.721 1.00 20.88 104 VAL A N 1
ATOM 1431 C CA . VAL A 1 104 ? -18.996 -34.591 4.320 1.00 23.50 104 VAL A CA 1
ATOM 1432 C C . VAL A 1 104 ? -20.073 -34.781 3.262 1.00 28.97 104 VAL A C 1
ATOM 1433 O O . VAL A 1 104 ? -20.311 -33.902 2.422 1.00 26.16 104 VAL A O 1
ATOM 1446 N N . GLY A 1 105 ? -20.748 -35.925 3.314 1.00 32.21 105 GLY A N 1
ATOM 1447 C CA . GLY A 1 105 ? -21.831 -36.217 2.390 1.00 34.59 105 GLY A CA 1
ATOM 1448 C C . GLY A 1 105 ? -23.091 -36.716 3.084 1.00 36.38 105 GLY A C 1
ATOM 1449 O O . GLY A 1 105 ? -23.045 -37.168 4.227 1.00 27.18 105 GLY A O 1
ATOM 1454 N N . MET B 1 1 ? -36.703 -40.882 1.602 1.00 31.07 1 MET B N 1
ATOM 1455 C CA . MET B 1 1 ? -36.560 -39.405 1.493 1.00 27.71 1 MET B CA 1
ATOM 1456 C C . MET B 1 1 ? -35.105 -38.957 1.486 1.00 29.64 1 MET B C 1
ATOM 1457 O O . MET B 1 1 ? -34.215 -39.702 1.902 1.00 25.43 1 MET B O 1
ATOM 1473 N N . GLU B 1 2 ? -34.874 -37.717 1.060 1.00 30.92 2 GLU B N 1
ATOM 1474 C CA . GLU B 1 2 ? -33.518 -37.199 0.988 1.00 36.70 2 GLU B CA 1
ATOM 1475 C C . GLU B 1 2 ? -32.950 -36.993 2.389 1.00 31.79 2 GLU B C 1
ATOM 1476 O O . GLU B 1 2 ? -33.641 -36.526 3.300 1.00 29.23 2 GLU B O 1
ATOM 1488 N N . VAL B 1 3 ? -31.683 -37.363 2.550 1.00 28.21 3 VAL B N 1
ATOM 1489 C CA . VAL B 1 3 ? -30.916 -37.157 3.773 1.00 24.73 3 VAL B CA 1
ATOM 1490 C C . VAL B 1 3 ? -29.994 -35.965 3.560 1.00 21.98 3 VAL B C 1
ATOM 1491 O O . VAL B 1 3 ? -29.454 -35.776 2.464 1.00 24.91 3 VAL B O 1
ATOM 1504 N N . VAL B 1 4 ? -29.798 -35.159 4.605 1.00 19.57 4 VAL B N 1
ATOM 1505 C CA . VAL B 1 4 ? -28.871 -34.035 4.497 1.00 18.64 4 VAL B CA 1
ATOM 1506 C C . VAL B 1 4 ? -27.426 -34.525 4.530 1.00 23.26 4 VAL B C 1
ATOM 1507 O O . VAL B 1 4 ? -26.583 -34.100 3.730 1.00 21.49 4 VAL B O 1
ATOM 1520 N N . ALA B 1 5 ? -27.108 -35.389 5.484 1.00 16.36 5 ALA B N 1
ATOM 1521 C CA . ALA B 1 5 ? -25.742 -35.846 5.654 1.00 21.74 5 ALA B CA 1
ATOM 1522 C C . ALA B 1 5 ? -25.764 -37.106 6.495 1.00 17.64 5 ALA B C 1
ATOM 1523 O O . ALA B 1 5 ? -26.600 -37.262 7.383 1.00 16.52 5 ALA B O 1
ATOM 1530 N N . VAL B 1 6 ? -24.839 -38.005 6.188 1.00 19.30 6 VAL B N 1
ATOM 1531 C CA . VAL B 1 6 ? -24.580 -39.198 6.972 1.00 23.05 6 VAL B CA 1
ATOM 1532 C C . VAL B 1 6 ? -23.076 -39.216 7.174 1.00 17.77 6 VAL B C 1
ATOM 1533 O O . VAL B 1 6 ? -22.329 -39.112 6.199 1.00 18.15 6 VAL B O 1
ATOM 1546 N N . HIS B 1 7 ? -22.625 -39.308 8.420 1.00 15.63 7 HIS B N 1
ATOM 1547 C CA . HIS B 1 7 ? -21.194 -39.180 8.637 1.00 17.86 7 HIS B CA 1
ATOM 1548 C C . HIS B 1 7 ? -20.751 -39.980 9.850 1.00 15.32 7 HIS B C 1
ATOM 1549 O O . HIS B 1 7 ? -21.502 -40.167 10.807 1.00 15.33 7 HIS B O 1
ATOM 1563 N N . VAL B 1 8 ? -19.498 -40.421 9.805 1.00 17.69 8 VAL B N 1
ATOM 1564 C CA . VAL B 1 8 ? -18.877 -41.159 10.896 1.0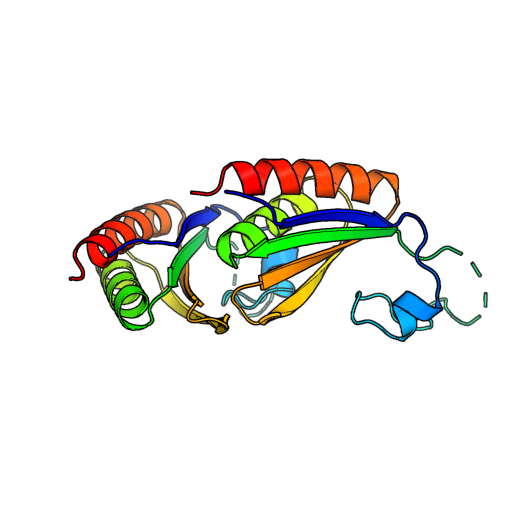0 15.71 8 VAL B CA 1
ATOM 1565 C C . VAL B 1 8 ? -17.579 -40.452 11.262 1.00 15.95 8 VAL B C 1
ATOM 1566 O O . VAL B 1 8 ? -16.792 -40.101 10.377 1.00 18.02 8 VAL B O 1
ATOM 1579 N N . ILE B 1 9 ? -17.380 -40.239 12.549 1.00 15.95 9 ILE B N 1
ATOM 1580 C CA . ILE B 1 9 ? -16.099 -39.772 13.081 1.00 15.59 9 ILE B CA 1
ATOM 1581 C C . ILE B 1 9 ? -15.541 -40.947 13.945 1.00 17.77 9 ILE B C 1
ATOM 1582 O O . ILE 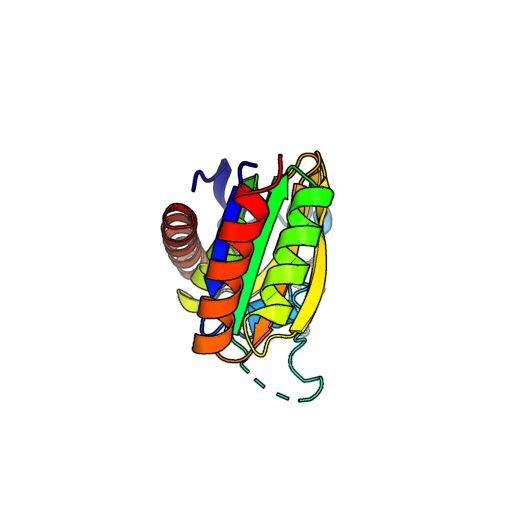B 1 9 ? -16.071 -41.195 15.017 1.00 15.58 9 ILE B O 1
ATOM 1598 N N . PRO B 1 10 ? -14.512 -41.627 13.464 1.00 14.66 10 PRO B N 1
ATOM 1599 C CA . PRO B 1 10 ? -14.048 -42.817 14.225 1.00 14.38 10 PRO B CA 1
ATOM 1600 C C . PRO B 1 10 ? -13.477 -42.510 15.597 1.00 12.61 10 PRO B C 1
ATOM 1601 O O . PRO B 1 10 ? -13.720 -43.270 16.544 1.00 17.20 10 PRO B O 1
ATOM 1612 N N . ARG B 1 11 ? -12.732 -41.416 15.753 1.00 18.95 11 ARG B N 1
ATOM 1613 C CA . ARG B 1 11 ? -12.102 -41.077 17.032 1.00 17.78 11 ARG B CA 1
ATOM 1614 C C . ARG B 1 11 ? -12.214 -39.578 17.286 1.00 15.88 11 ARG B C 1
ATOM 1615 O O . ARG B 1 11 ? -11.255 -38.815 17.072 1.00 17.89 11 ARG B O 1
ATOM 1636 N N . PRO B 1 12 ? -13.364 -39.101 17.758 1.00 16.03 12 PRO B N 1
ATOM 1637 C CA . PRO B 1 12 ? -13.536 -37.661 17.966 1.00 19.19 12 PRO B CA 1
ATOM 1638 C C . PRO B 1 12 ? -12.552 -37.099 18.978 1.00 18.42 12 PRO B C 1
ATOM 1639 O O . PRO B 1 12 ? -12.178 -37.751 19.954 1.00 17.56 12 PRO B O 1
ATOM 1650 N N . HIS B 1 13 ? -12.164 -35.852 18.741 1.00 16.96 13 HIS B N 1
ATOM 1651 C CA . HIS B 1 13 ? -11.338 -35.130 19.695 1.00 15.75 13 HIS B CA 1
ATOM 1652 C C . HIS B 1 13 ? -12.107 -34.942 20.999 1.00 14.26 13 HIS B C 1
ATOM 1653 O O . HIS B 1 13 ? -13.316 -34.683 21.001 1.00 15.85 13 HIS B O 1
ATOM 1667 N N . VAL B 1 14 ? -11.387 -35.071 22.114 1.00 15.49 14 VAL B N 1
ATOM 1668 C CA . VAL B 1 14 ? -11.987 -34.883 23.427 1.00 14.54 14 VAL B CA 1
ATOM 1669 C C . VAL B 1 14 ? -12.641 -33.507 23.553 1.00 15.12 14 VAL B C 1
ATOM 1670 O O . VAL B 1 14 ? -13.633 -33.358 24.269 1.00 14.94 14 VAL B O 1
ATOM 1683 N N . ASN B 1 15 ? -12.104 -32.485 22.864 1.00 14.99 15 ASN B N 1
ATOM 1684 C CA . ASN B 1 15 ? -12.690 -31.143 22.880 1.00 15.53 15 ASN B CA 1
ATOM 1685 C C . ASN B 1 15 ? -14.054 -31.130 22.199 1.00 16.56 15 ASN B C 1
ATOM 1686 O O . ASN B 1 15 ? -14.934 -30.357 22.592 1.00 15.24 15 ASN B O 1
ATOM 1697 N N . VAL B 1 16 ? -14.255 -31.971 21.185 1.00 14.96 16 VAL B N 1
ATOM 1698 C CA . VAL B 1 16 ? -15.554 -32.021 20.520 1.00 14.82 16 VAL B CA 1
ATOM 1699 C C . VAL B 1 16 ? -16.594 -32.656 21.437 1.00 14.76 16 VAL B C 1
ATOM 1700 O O . VAL B 1 16 ? -17.741 -32.212 21.502 1.00 16.65 16 VAL B O 1
ATOM 1713 N N . ASP B 1 17 ? -16.205 -33.687 22.177 1.00 14.72 17 ASP B N 1
ATOM 1714 C CA . ASP B 1 17 ? -17.163 -34.328 23.068 1.00 15.21 17 ASP B CA 1
ATOM 1715 C C . ASP B 1 17 ? -17.467 -33.461 24.285 1.00 16.26 17 ASP B C 1
ATOM 1716 O O . ASP B 1 17 ? -18.535 -33.601 24.884 1.00 17.83 17 ASP B O 1
ATOM 1725 N N . ALA B 1 18 ? -16.565 -32.554 24.647 1.00 15.32 18 ALA B N 1
ATOM 1726 C CA . ALA B 1 18 ? -16.782 -31.703 25.805 1.00 15.79 18 ALA B CA 1
ATOM 1727 C C . ALA B 1 18 ? -17.623 -30.490 25.440 1.00 18.05 18 ALA B C 1
ATOM 1728 O O . ALA B 1 18 ? -18.453 -30.033 26.238 1.00 20.74 18 ALA B O 1
ATOM 1735 N N . ALA B 1 19 ? -17.414 -29.952 24.243 1.00 15.97 19 ALA B N 1
ATOM 1736 C CA . ALA B 1 19 ? -18.028 -28.692 23.865 1.00 18.19 19 ALA B CA 1
ATOM 1737 C C . ALA B 1 19 ? -19.373 -28.875 23.192 1.00 18.27 19 ALA B C 1
ATOM 1738 O O . ALA B 1 19 ? -20.190 -27.948 23.206 1.00 17.67 19 ALA B O 1
ATOM 1745 N N . LEU B 1 20 ? -19.623 -30.046 22.614 1.00 14.82 20 LEU B N 1
ATOM 1746 C CA . LEU B 1 20 ? -20.807 -30.289 21.817 1.00 15.20 20 LEU B CA 1
ATOM 1747 C C . LEU B 1 20 ? -21.650 -31.411 22.423 1.00 18.47 20 LEU B C 1
ATOM 1748 O O . LEU B 1 20 ? -21.119 -32.323 23.070 1.00 18.64 20 LEU B O 1
ATOM 1764 N N . PRO B 1 21 ? -22.975 -31.379 22.207 1.00 18.71 21 PRO B N 1
ATOM 1765 C CA . PRO B 1 21 ? -23.905 -32.311 22.878 1.00 17.32 21 PRO B CA 1
ATOM 1766 C C . PRO B 1 21 ? -24.064 -33.637 22.132 1.00 16.73 21 PRO B C 1
ATOM 1767 O O . PRO B 1 21 ? -25.034 -33.880 21.419 1.00 21.59 21 PRO B O 1
ATOM 1778 N N . LEU B 1 22 ? -23.071 -34.521 22.306 1.00 18.13 22 LEU B N 1
ATOM 1779 C CA . LEU B 1 22 ? -22.952 -35.747 21.520 1.00 19.06 22 LEU B CA 1
ATOM 1780 C C . LEU B 1 22 ? -22.932 -36.997 22.398 1.00 16.80 22 LEU B C 1
ATOM 1781 O O . LEU B 1 22 ? -22.564 -38.078 21.927 1.00 12.96 22 LEU B O 1
ATOM 1797 N N . GLY B 1 23 ? -23.324 -36.864 23.664 1.00 18.91 23 GLY B N 1
ATOM 1798 C CA . GLY B 1 23 ? -23.606 -37.998 24.515 1.00 18.66 23 GLY B CA 1
ATOM 1799 C C . GLY B 1 23 ? -22.419 -38.658 25.183 1.00 19.83 23 GLY B C 1
ATOM 1800 O O . GLY B 1 23 ? -22.593 -39.727 25.786 1.00 17.43 23 GLY B O 1
ATOM 1804 N N . ARG B 1 24 ? -21.222 -38.063 25.110 1.00 16.55 24 ARG B N 1
ATOM 1805 C CA . ARG B 1 24 ? -20.024 -38.640 25.712 1.00 18.98 24 ARG B CA 1
ATOM 1806 C C . ARG B 1 24 ? -19.161 -37.549 26.354 1.00 19.54 24 ARG B C 1
ATOM 1807 O O . ARG B 1 24 ? -17.995 -37.350 26.016 1.00 19.90 24 ARG B O 1
ATOM 1828 N N . THR B 1 25 ? -19.735 -36.836 27.307 1.00 20.20 25 THR B N 1
ATOM 1829 C CA . THR B 1 25 ? -18.987 -35.841 28.051 1.00 20.67 25 THR B CA 1
ATOM 1830 C C . THR B 1 25 ? -17.743 -36.491 28.650 1.00 19.10 25 THR B C 1
ATOM 1831 O O . THR B 1 25 ? -17.865 -37.472 29.403 1.00 17.21 25 THR B O 1
ATOM 1842 N N . PRO B 1 26 ? -16.545 -36.014 28.326 1.00 17.94 26 PRO B N 1
ATOM 1843 C CA . PRO B 1 26 ? -15.334 -36.614 28.898 1.00 15.31 26 PRO B CA 1
ATOM 1844 C C . PRO B 1 26 ? -15.351 -36.540 30.417 1.00 18.47 26 PRO B C 1
ATOM 1845 O O . PRO B 1 26 ? -15.611 -35.483 31.006 1.00 19.52 26 PRO B O 1
ATOM 1856 N N . GLY B 1 27 ? -15.088 -37.682 31.046 1.00 20.98 27 GLY B N 1
ATOM 1857 C CA . GLY B 1 27 ? -15.097 -37.797 32.485 1.00 20.81 27 GLY B CA 1
ATOM 1858 C C . GLY B 1 27 ? -16.334 -38.452 33.058 1.00 22.87 27 GLY B C 1
ATOM 1859 O O . GLY B 1 27 ? -16.335 -38.797 34.248 1.00 23.04 27 GLY B O 1
ATOM 1863 N N . MET B 1 28 ? -17.382 -38.625 32.256 1.00 20.88 28 MET B N 1
ATOM 1864 C CA . MET B 1 28 ? -18.620 -39.263 32.709 1.00 22.65 28 MET B CA 1
ATOM 1865 C C . MET B 1 28 ? -18.547 -40.774 32.486 1.00 31.68 28 MET B C 1
ATOM 1866 O O . MET B 1 28 ? -19.390 -41.381 31.822 1.00 36.78 28 MET B O 1
ATOM 1880 N N . ASP B 1 29 ? -17.504 -41.367 33.056 1.00 37.15 29 ASP B N 1
ATOM 1881 C CA . ASP B 1 29 ? -17.219 -42.798 32.939 1.00 37.28 29 ASP B CA 1
ATOM 1882 C C . ASP B 1 29 ? -17.472 -43.359 31.550 1.00 38.43 29 ASP B C 1
ATOM 1883 O O . ASP B 1 29 ? -16.993 -44.448 31.223 1.00 47.56 29 ASP B O 1
ATOM 1892 N N . ALA B 1 39 ? -12.751 -43.901 23.723 1.00 33.65 39 ALA B N 1
ATOM 1893 C CA . ALA B 1 39 ? -13.359 -42.820 22.955 1.00 34.66 39 ALA B CA 1
ATOM 1894 C C . ALA B 1 39 ? -14.258 -43.375 21.854 1.00 34.55 39 ALA B C 1
ATOM 1895 O O . ALA B 1 39 ? -13.780 -43.748 20.780 1.00 34.83 39 ALA B O 1
ATOM 1901 N N . ASP B 1 40 ? -15.563 -43.412 22.120 1.00 25.44 40 ASP B N 1
ATOM 1902 C CA . ASP B 1 40 ? -16.500 -44.031 21.191 1.00 25.07 40 ASP B CA 1
ATOM 1903 C C . ASP B 1 40 ? -16.507 -43.302 19.851 1.00 21.19 40 ASP B C 1
ATOM 1904 O O . ASP B 1 40 ? -16.420 -42.072 19.793 1.00 15.74 40 ASP B O 1
ATOM 1913 N N . ALA B 1 41 ? -16.660 -44.070 18.771 1.00 14.33 41 ALA B N 1
ATOM 1914 C CA . ALA B 1 41 ? -16.939 -43.493 17.470 1.00 12.27 41 ALA B CA 1
ATOM 1915 C C . ALA B 1 41 ? -18.261 -42.738 17.534 1.00 14.44 41 ALA B C 1
ATOM 1916 O O . ALA B 1 41 ? -19.093 -42.987 18.401 1.00 13.78 41 ALA B O 1
ATOM 1923 N N . LEU B 1 42 ? -18.427 -41.794 16.612 1.00 15.11 42 LEU B N 1
ATOM 1924 C CA . LEU B 1 42 ? -19.604 -40.944 16.508 1.00 11.65 42 LEU B CA 1
ATOM 1925 C C . LEU B 1 42 ? -20.234 -41.197 15.134 1.00 17.51 42 LEU B C 1
ATOM 1926 O O . LEU B 1 42 ? -19.533 -41.182 14.129 1.00 13.18 42 LEU B O 1
ATOM 1942 N N . GLY B 1 43 ? -21.541 -41.432 15.134 1.00 10.74 43 GLY B N 1
ATOM 1943 C CA . GLY B 1 43 ? -22.265 -41.506 13.860 1.00 12.96 43 GLY B CA 1
ATOM 1944 C C . GLY B 1 43 ? -23.456 -40.572 13.894 1.00 16.18 43 GLY B C 1
ATOM 1945 O O . GLY B 1 43 ? -24.181 -40.494 14.880 1.00 16.36 43 GLY B O 1
ATOM 1949 N N . MET B 1 44 ? -23.646 -39.861 12.779 1.00 12.55 44 MET B N 1
ATOM 1950 C CA . MET B 1 44 ? -24.702 -38.867 12.711 1.00 12.47 44 MET B CA 1
ATOM 1951 C C . MET B 1 44 ? -25.464 -38.969 11.399 1.00 16.11 44 MET B C 1
ATOM 1952 O O . MET B 1 44 ? -24.879 -39.208 10.342 1.00 13.24 44 MET B O 1
ATOM 1966 N N . ILE B 1 45 ? -26.774 -38.744 11.474 1.00 13.05 45 ILE B N 1
ATOM 1967 C CA . ILE B 1 45 ? -27.632 -38.696 10.298 1.00 12.56 45 ILE B CA 1
ATOM 1968 C C . ILE B 1 45 ? -28.533 -37.483 10.466 1.00 11.38 45 ILE B C 1
ATOM 1969 O O . ILE B 1 45 ? -29.274 -37.391 11.445 1.00 13.79 45 ILE B O 1
ATOM 1985 N N . GLU B 1 46 ? -28.438 -36.553 9.535 1.00 14.28 46 GLU B N 1
ATOM 1986 C CA . GLU B 1 46 ? -29.203 -35.317 9.549 1.00 15.81 46 GLU B CA 1
ATOM 1987 C C . GLU B 1 46 ? -30.250 -35.409 8.458 1.00 15.47 46 GLU B C 1
ATOM 1988 O O . GLU B 1 46 ? -29.954 -35.823 7.334 1.00 15.93 46 GLU B O 1
ATOM 2000 N N . VAL B 1 47 ? -31.471 -35.033 8.795 1.00 14.81 47 VAL B N 1
ATOM 2001 C CA . VAL B 1 47 ? -32.599 -35.144 7.888 1.00 17.00 47 VAL B CA 1
ATOM 2002 C C . VAL B 1 47 ? -33.418 -33.880 8.065 1.00 14.78 47 VAL B C 1
ATOM 2003 O O . VAL B 1 47 ? -33.581 -33.403 9.190 1.00 16.56 47 VAL B O 1
ATOM 2016 N N . ARG B 1 48 ? -33.904 -33.311 6.963 1.00 17.78 48 ARG B N 1
ATOM 2017 C CA . ARG B 1 48 ? -34.908 -32.256 7.075 1.00 17.75 48 ARG B CA 1
ATOM 2018 C C . ARG B 1 48 ? -36.269 -32.933 7.227 1.00 15.68 48 ARG B C 1
ATOM 2019 O O . ARG B 1 48 ? -37.119 -32.905 6.342 1.00 21.24 48 ARG B O 1
ATOM 2040 N N . GLY B 1 49 ? -36.457 -33.560 8.381 1.00 14.70 49 GLY B N 1
ATOM 2041 C CA . GLY B 1 49 ? -37.641 -34.359 8.610 1.00 15.58 49 GLY B CA 1
ATOM 2042 C C . GLY B 1 49 ? -37.535 -35.192 9.869 1.00 16.25 49 GLY B C 1
ATOM 2043 O O . GLY B 1 49 ? -36.705 -36.106 9.959 1.00 16.48 49 GLY B O 1
ATOM 2047 N N . PHE B 1 50 ? -38.378 -34.878 10.854 1.00 13.27 50 PHE B N 1
ATOM 2048 C CA . PHE B 1 50 ? -38.400 -35.661 12.082 1.00 17.06 50 PHE B CA 1
ATOM 2049 C C . PHE B 1 50 ? -38.733 -37.125 11.806 1.00 18.14 50 PHE B C 1
ATOM 2050 O O . PHE B 1 50 ? -38.111 -38.026 12.378 1.00 14.10 50 PHE B O 1
ATOM 2067 N N . VAL B 1 51 ? -39.712 -37.391 10.940 1.00 17.59 51 VAL B N 1
ATOM 2068 C CA . VAL B 1 51 ? -40.091 -38.776 10.681 1.00 17.56 51 VAL B CA 1
ATOM 2069 C C . VAL B 1 51 ? -38.908 -39.553 10.107 1.00 18.49 51 VAL B C 1
ATOM 2070 O O . VAL B 1 51 ? -38.604 -40.658 10.556 1.00 12.05 51 VAL B O 1
ATOM 2083 N N . GLY B 1 52 ? -38.211 -38.979 9.119 1.00 16.37 52 GLY B N 1
ATOM 2084 C CA . GLY B 1 52 ? -37.071 -39.670 8.532 1.00 17.22 52 GLY B CA 1
ATOM 2085 C C . GLY B 1 52 ? -35.937 -39.879 9.518 1.00 14.09 52 GLY B C 1
ATOM 2086 O O . GLY B 1 52 ? -35.272 -40.917 9.506 1.00 15.43 52 GLY B O 1
ATOM 2090 N N . MET B 1 53 ? -35.721 -38.909 10.403 1.00 11.56 53 MET B N 1
ATOM 2091 C CA . MET B 1 53 ? -34.695 -39.039 11.422 1.00 15.84 53 MET B CA 1
ATOM 2092 C C . MET B 1 53 ? -35.028 -40.135 12.420 1.00 14.95 53 MET B C 1
ATOM 2093 O O . MET B 1 53 ? -34.132 -40.833 12.898 1.00 10.26 53 MET B O 1
ATOM 2107 N N . VAL B 1 54 ? -36.298 -40.276 12.781 1.00 12.82 54 VAL B N 1
ATOM 2108 C CA . VAL B 1 54 ? -36.668 -41.303 13.742 1.00 10.65 54 VAL B CA 1
ATOM 2109 C C . VAL B 1 54 ? -36.501 -42.697 13.141 1.00 11.64 54 VAL B C 1
ATOM 2110 O O . VAL B 1 54 ? -36.043 -43.629 13.818 1.00 13.49 54 VAL B O 1
ATOM 2123 N N . GLU B 1 55 ? -36.891 -42.872 11.871 1.00 10.85 55 GLU B N 1
ATOM 2124 C CA . GLU B 1 55 ? -36.701 -44.151 11.197 1.00 15.34 55 GLU B CA 1
ATOM 2125 C C . GLU B 1 55 ? -35.224 -44.482 11.081 1.00 14.96 55 GLU B C 1
ATOM 2126 O O . GLU B 1 55 ? -34.812 -45.624 11.318 1.00 11.89 55 GLU B O 1
ATOM 2138 N N . ALA B 1 56 ? -34.407 -43.489 10.741 1.00 13.49 56 ALA B N 1
ATOM 2139 C CA . ALA B 1 56 ? -32.974 -43.728 10.640 1.00 13.40 56 ALA B CA 1
ATOM 2140 C C . ALA B 1 56 ? -32.399 -44.140 11.986 1.00 14.97 56 ALA B C 1
ATOM 2141 O O . ALA B 1 56 ? -31.616 -45.097 12.079 1.00 15.60 56 ALA B O 1
ATOM 2148 N N . ALA B 1 57 ? -32.782 -43.418 13.042 1.00 12.51 57 ALA B N 1
ATOM 2149 C CA . ALA B 1 57 ? -32.341 -43.737 14.393 1.00 10.48 57 ALA B CA 1
ATOM 2150 C C . ALA B 1 57 ? -32.722 -45.163 14.769 1.00 13.57 57 ALA B C 1
ATOM 2151 O O . ALA B 1 57 ? -31.907 -45.914 15.316 1.00 13.46 57 ALA B O 1
ATOM 2158 N N . ASP B 1 58 ? -33.972 -45.549 14.499 1.00 14.05 58 ASP B N 1
ATOM 2159 C CA . ASP B 1 58 ? -34.424 -46.893 14.825 1.00 16.91 58 ASP B CA 1
ATOM 2160 C C . ASP B 1 58 ? -33.624 -47.937 14.058 1.00 17.79 58 ASP B C 1
ATOM 2161 O O . ASP B 1 58 ? -33.196 -48.948 14.626 1.00 15.58 58 ASP B O 1
ATOM 2170 N N . ALA B 1 59 ? -33.410 -47.711 12.760 1.00 17.35 59 ALA B N 1
ATOM 2171 C CA . ALA B 1 59 ? -32.623 -48.661 11.986 1.00 14.15 59 ALA B CA 1
ATOM 2172 C C . ALA B 1 59 ? -31.180 -48.717 12.480 1.00 13.90 59 ALA B C 1
ATOM 2173 O O . ALA B 1 59 ? -30.571 -49.787 12.477 1.00 13.44 59 ALA B O 1
ATOM 2180 N N . MET B 1 60 ? -30.640 -47.594 12.954 1.00 11.24 60 MET B N 1
ATOM 2181 C CA . MET B 1 60 ? -29.256 -47.569 13.422 1.00 14.20 60 MET B CA 1
ATOM 2182 C C . MET B 1 60 ? -29.057 -48.478 14.631 1.00 16.49 60 MET B C 1
ATOM 2183 O O . MET B 1 60 ? -28.146 -49.320 14.645 1.00 15.61 60 MET B O 1
ATOM 2197 N N . VAL B 1 61 ? -29.888 -48.310 15.666 1.00 13.42 61 VAL B N 1
ATOM 2198 C CA . VAL B 1 61 ? -29.715 -49.081 16.890 1.00 18.01 61 VAL B CA 1
ATOM 2199 C C . VAL B 1 61 ? -30.100 -50.542 16.696 1.00 17.40 61 VAL B C 1
ATOM 2200 O O . VAL B 1 61 ? -29.714 -51.395 17.498 1.00 15.89 61 VAL B O 1
ATOM 2213 N N . LYS B 1 62 ? -30.856 -50.862 15.653 1.00 18.38 62 LYS B N 1
ATOM 2214 C CA . LYS B 1 62 ? -31.161 -52.259 15.380 1.00 17.57 62 LYS B CA 1
ATOM 2215 C C . LYS B 1 62 ? -30.059 -52.932 14.568 1.00 15.93 62 LYS B C 1
ATOM 2216 O O . LYS B 1 62 ? -29.893 -54.153 14.658 1.00 18.62 62 LYS B O 1
ATOM 2235 N N . ALA B 1 63 ? -29.299 -52.168 13.786 1.00 15.66 63 ALA B N 1
ATOM 2236 C CA . ALA B 1 63 ? -28.378 -52.764 12.824 1.00 18.22 63 ALA B CA 1
ATOM 2237 C C . ALA B 1 63 ? -27.039 -53.109 13.448 1.00 22.44 63 ALA B C 1
ATOM 2238 O O . ALA B 1 63 ? -26.334 -53.991 12.950 1.00 16.30 63 ALA B O 1
ATOM 2245 N N . ALA B 1 64 ? -26.667 -52.436 14.530 1.00 18.76 64 ALA B N 1
ATOM 2246 C CA . ALA B 1 64 ? -25.370 -52.696 15.134 1.00 18.79 64 ALA B CA 1
ATOM 2247 C C . ALA B 1 64 ? -25.384 -52.293 16.598 1.00 19.58 64 ALA B C 1
ATOM 2248 O O . ALA B 1 64 ? -26.352 -51.720 17.094 1.00 18.40 64 ALA B O 1
ATOM 2255 N N . LYS B 1 65 ? -24.289 -52.567 17.296 1.00 17.87 65 LYS B N 1
ATOM 2256 C CA . LYS B 1 65 ? -24.258 -52.302 18.727 1.00 22.00 65 LYS B CA 1
ATOM 2257 C C . LYS B 1 65 ? -23.894 -50.816 18.834 1.00 27.55 65 LYS B C 1
ATOM 2258 O O . LYS B 1 65 ? -22.727 -50.495 18.938 1.00 33.48 65 LYS B O 1
ATOM 2277 N N . VAL B 1 66 ? -24.865 -49.891 18.782 1.00 19.12 66 VAL B N 1
ATOM 2278 C CA . VAL B 1 66 ? -24.654 -48.478 19.063 1.00 15.97 66 VAL B CA 1
ATOM 2279 C C . VAL B 1 66 ? -25.780 -48.027 19.974 1.00 19.20 66 VAL B C 1
ATOM 2280 O O . VAL B 1 66 ? -26.855 -48.625 20.045 1.00 17.58 66 VAL B O 1
ATOM 2293 N N . GLU B 1 67 ? -25.491 -46.945 20.675 1.00 18.38 67 GLU B N 1
ATOM 2294 C CA . GLU B 1 67 ? -26.532 -46.218 21.400 1.00 12.14 67 GLU B CA 1
ATOM 2295 C C . GLU B 1 67 ? -27.021 -44.918 20.730 1.00 15.57 67 GLU B C 1
ATOM 2296 O O . GLU B 1 67 ? -26.236 -44.060 20.367 1.00 17.70 67 GLU B O 1
ATOM 2308 N N . LEU B 1 68 ? -28.325 -44.786 20.581 1.00 16.00 68 LEU B N 1
ATOM 2309 C CA . LEU B 1 68 ? -28.881 -43.468 20.282 1.00 12.47 68 LEU B CA 1
ATOM 2310 C C . LEU B 1 68 ? -28.746 -42.601 21.531 1.00 13.89 68 LEU B C 1
ATOM 2311 O O . LEU B 1 68 ? -29.315 -42.919 22.579 1.00 12.05 68 LEU B O 1
ATOM 2327 N N . ILE B 1 69 ? -27.973 -41.524 21.453 1.00 12.31 69 ILE B N 1
ATOM 2328 C CA . ILE B 1 69 ? -27.832 -40.685 22.633 1.00 14.37 69 ILE B CA 1
ATOM 2329 C C . ILE B 1 69 ? -28.865 -39.569 22.642 1.00 15.55 69 ILE B C 1
ATOM 2330 O O . ILE B 1 69 ? -29.081 -38.949 23.692 1.00 15.97 69 ILE B O 1
ATOM 2346 N N . GLY B 1 70 ? -29.508 -39.291 21.517 1.00 13.26 70 GLY B N 1
ATOM 2347 C CA . GLY B 1 70 ? -30.408 -38.160 21.447 1.00 18.99 70 GLY B CA 1
ATOM 2348 C C . GLY B 1 70 ? -30.429 -37.584 20.047 1.00 15.57 70 GLY B C 1
ATOM 2349 O O . GLY B 1 70 ? -30.021 -38.235 19.086 1.00 15.23 70 GLY B O 1
ATOM 2353 N N . TYR B 1 71 ? -30.934 -36.360 19.948 1.00 15.16 71 TYR B N 1
ATOM 2354 C CA . TYR B 1 71 ? -30.978 -35.678 18.667 1.00 13.87 71 TYR B CA 1
ATOM 2355 C C . TYR B 1 71 ? -30.794 -34.183 18.857 1.00 16.22 71 TYR B C 1
ATOM 2356 O O . TYR B 1 71 ? -31.102 -33.626 19.914 1.00 17.79 71 TYR B O 1
ATOM 2374 N N . GLU B 1 72 ? -30.279 -33.548 17.812 1.00 15.33 72 GLU B N 1
ATOM 2375 C CA . GLU B 1 72 ? -30.056 -32.112 17.772 1.00 16.83 72 GLU B CA 1
ATOM 2376 C C . GLU B 1 72 ? -31.108 -31.493 16.861 1.00 13.42 72 GLU B C 1
ATOM 2377 O O . GLU B 1 72 ? -31.317 -31.971 15.742 1.00 15.44 72 GLU B O 1
ATOM 2389 N N . LYS B 1 73 ? -31.774 -30.448 17.347 1.00 12.07 73 LYS B N 1
ATOM 2390 C CA . LYS B 1 73 ? -32.699 -29.660 16.546 1.00 14.09 73 LYS B CA 1
ATOM 2391 C C . LYS B 1 73 ? -32.020 -28.330 16.230 1.00 15.29 73 LYS B C 1
ATOM 2392 O O . LYS B 1 73 ? -31.656 -27.587 17.147 1.00 18.41 73 LYS B O 1
ATOM 2411 N N . THR B 1 74 ? -31.810 -28.046 14.945 1.00 13.42 74 THR B N 1
ATOM 2412 C CA . THR B 1 74 ? -31.138 -26.810 14.552 1.00 13.55 74 THR B CA 1
ATOM 2413 C C . THR B 1 74 ? -32.069 -25.826 13.853 1.00 15.18 74 THR B C 1
ATOM 2414 O O . THR B 1 74 ? -31.593 -24.831 13.284 1.00 14.25 74 THR B O 1
ATOM 2425 N N . GLY B 1 75 ? -33.377 -26.063 13.897 1.00 13.80 75 GLY B N 1
ATOM 2426 C CA . GLY B 1 75 ? -34.336 -25.180 13.275 1.00 14.90 75 GLY B CA 1
ATOM 2427 C C . GLY B 1 75 ? -34.597 -25.525 11.822 1.00 14.01 75 GLY B C 1
ATOM 2428 O O . GLY B 1 75 ? -33.952 -26.382 11.217 1.00 15.56 75 GLY B O 1
ATOM 2432 N N . GLY B 1 76 ? -35.614 -24.865 11.269 1.00 15.14 76 GLY B N 1
ATOM 2433 C CA . GLY B 1 76 ? -35.912 -25.006 9.858 1.00 14.57 76 GLY B CA 1
ATOM 2434 C C . GLY B 1 76 ? -36.261 -26.408 9.431 1.00 17.25 76 GLY B C 1
ATOM 2435 O O . GLY B 1 76 ? -36.170 -26.729 8.242 1.00 19.15 76 GLY B O 1
ATOM 2439 N N . GLY B 1 77 ? -36.647 -27.264 10.377 1.00 14.03 77 GLY B N 1
ATOM 2440 C CA . GLY B 1 77 ? -36.988 -28.637 10.088 1.00 16.75 77 GLY B CA 1
ATOM 2441 C C . GLY B 1 77 ? -35.836 -29.612 10.194 1.00 14.29 77 GLY B C 1
ATOM 2442 O O . GLY B 1 77 ? -36.047 -30.820 10.007 1.00 14.94 77 GLY B O 1
ATOM 2446 N N . TYR B 1 78 ? -34.633 -29.132 10.485 1.00 12.76 78 TYR B N 1
ATOM 2447 C CA . TYR B 1 78 ? -33.437 -29.965 10.483 1.00 14.73 78 TYR B CA 1
ATOM 2448 C C . TYR B 1 78 ? -33.239 -30.641 11.831 1.00 12.12 78 TYR B C 1
ATOM 2449 O O . TYR B 1 78 ? -33.203 -29.974 12.865 1.00 14.71 78 TYR B O 1
ATOM 2467 N N . VAL B 1 79 ? -33.030 -31.959 11.811 1.00 9.40 79 VAL B N 1
ATOM 2468 C CA . VAL B 1 79 ? -32.749 -32.718 13.021 1.00 9.47 79 VAL B CA 1
A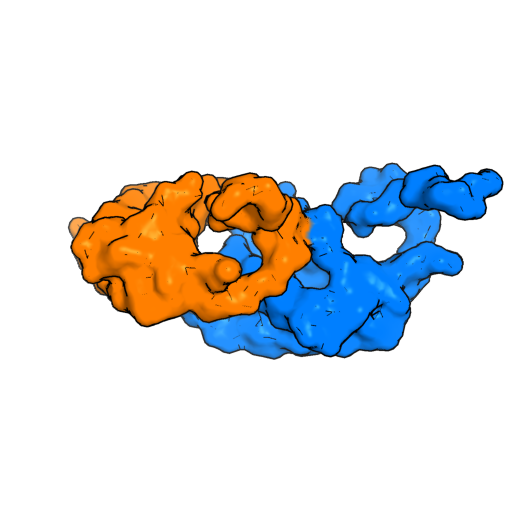TOM 2469 C C . VAL B 1 79 ? -31.647 -33.715 12.706 1.00 11.89 79 VAL B C 1
ATOM 2470 O O . VAL B 1 79 ? -31.568 -34.246 11.595 1.00 13.50 79 VAL B O 1
ATOM 2483 N N . THR B 1 80 ? -30.821 -33.990 13.708 1.00 11.10 80 THR B N 1
ATOM 2484 C CA . THR B 1 80 ? -29.716 -34.922 13.563 1.00 9.60 80 THR B CA 1
ATOM 2485 C C . THR B 1 80 ? -29.770 -35.965 14.663 1.00 13.30 80 THR B C 1
ATOM 2486 O O . THR B 1 80 ? -29.707 -35.624 15.845 1.00 14.76 80 THR B O 1
ATOM 2497 N N . ALA B 1 81 ? -29.880 -37.225 14.270 1.00 12.95 81 ALA B N 1
ATOM 2498 C CA . ALA B 1 81 ? -29.761 -38.329 15.210 1.00 12.94 81 ALA B CA 1
ATOM 2499 C C . ALA B 1 81 ? -28.292 -38.649 15.441 1.00 9.77 81 ALA B C 1
ATOM 2500 O O . ALA B 1 81 ? -27.502 -38.670 14.492 1.00 10.37 81 ALA B O 1
ATOM 2507 N N . VAL B 1 82 ? -27.934 -38.902 16.702 1.00 10.34 82 VAL B N 1
ATOM 2508 C CA . VAL B 1 82 ? -26.551 -39.168 17.105 1.00 15.49 82 VAL B CA 1
ATOM 2509 C C . VAL B 1 82 ? -26.432 -40.545 17.750 1.00 14.76 82 VAL B C 1
ATOM 2510 O O . VAL B 1 82 ? -27.172 -40.863 18.685 1.00 14.46 82 VAL B O 1
ATOM 2523 N N . VAL B 1 83 ? -25.464 -41.338 17.292 1.00 12.47 83 VAL B N 1
ATOM 2524 C CA . VAL B 1 83 ? -25.180 -42.634 17.896 1.00 10.51 83 VAL B CA 1
ATOM 2525 C C . VAL B 1 83 ? -23.689 -42.714 18.172 1.00 14.54 83 VAL B C 1
ATOM 2526 O O . VAL B 1 83 ? -22.872 -42.107 17.477 1.00 14.30 83 VAL B O 1
ATOM 2539 N N . ARG B 1 84 ? -23.343 -43.493 19.188 1.00 13.25 84 ARG B N 1
ATOM 2540 C CA . ARG B 1 84 ? -21.958 -43.741 19.537 1.00 12.88 84 ARG B CA 1
ATOM 2541 C C . ARG B 1 84 ? -21.737 -45.240 19.580 1.00 19.90 84 ARG B C 1
ATOM 2542 O O . ARG B 1 84 ? -22.674 -45.993 19.847 1.00 17.28 84 ARG B O 1
ATOM 2563 N N . GLY B 1 85 ? -20.485 -45.654 19.540 1.00 13.99 85 GLY B N 1
ATOM 2564 C CA . GLY B 1 85 ? -20.113 -47.048 19.692 1.00 16.10 85 GLY B CA 1
ATOM 2565 C C . GLY B 1 85 ? -18.742 -47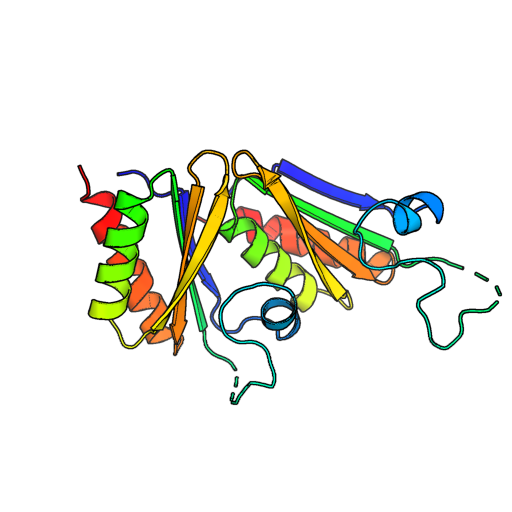.261 19.083 1.00 16.28 85 GLY B C 1
ATOM 2566 O O . GLY B 1 85 ? -18.040 -46.303 18.732 1.00 17.72 85 GLY B O 1
ATOM 2570 N N . ASP B 1 86 ? -18.366 -48.536 18.968 1.00 17.44 86 ASP B N 1
ATOM 2571 C CA . ASP B 1 86 ? -17.126 -48.851 18.283 1.00 16.43 86 ASP B CA 1
ATOM 2572 C C . ASP B 1 86 ? -17.251 -48.490 16.808 1.00 16.57 86 ASP B C 1
ATOM 2573 O O . ASP B 1 86 ? -18.350 -48.423 16.238 1.00 16.64 86 ASP B O 1
ATOM 2582 N N . VAL B 1 87 ? -16.100 -48.174 16.217 1.00 17.21 87 VAL B N 1
ATOM 2583 C CA . VAL B 1 87 ? -16.055 -47.614 14.870 1.00 14.59 87 VAL B CA 1
ATOM 2584 C C . VAL B 1 87 ? -16.826 -48.495 13.899 1.00 16.45 87 VAL B C 1
ATOM 2585 O O . VAL B 1 87 ? -17.703 -48.024 13.163 1.00 16.52 87 VAL B O 1
ATOM 2598 N N . ALA B 1 88 ? -16.514 -49.796 13.880 1.00 14.05 88 ALA B N 1
ATOM 2599 C CA . ALA B 1 88 ? -17.180 -50.681 12.934 1.00 18.31 88 ALA B CA 1
ATOM 2600 C C . ALA B 1 88 ? -18.683 -50.665 13.145 1.00 14.33 88 ALA B C 1
ATOM 2601 O O . ALA B 1 88 ? -19.453 -50.606 12.178 1.00 15.74 88 ALA B O 1
ATOM 2608 N N . ALA B 1 89 ? -19.122 -50.723 14.406 1.00 13.95 89 ALA B N 1
ATOM 2609 C CA . ALA B 1 89 ? -20.552 -50.698 14.691 1.00 16.76 89 ALA B CA 1
ATOM 2610 C C . ALA B 1 89 ? -21.189 -49.404 14.203 1.00 15.99 89 ALA B C 1
ATOM 2611 O O . ALA B 1 89 ? -22.301 -49.425 13.655 1.00 17.08 89 ALA B O 1
ATOM 2618 N N . VAL B 1 90 ? -20.516 -48.264 14.411 1.00 11.89 90 VAL B N 1
ATOM 2619 C CA . VAL B 1 90 ? -21.084 -46.989 13.975 1.00 14.46 90 VAL B CA 1
ATOM 2620 C C . VAL B 1 90 ? -21.194 -46.951 12.458 1.00 15.85 90 VAL B C 1
ATOM 2621 O O . VAL B 1 90 ? -22.225 -46.548 11.909 1.00 17.37 90 VAL B O 1
ATOM 2634 N N . LYS B 1 91 ? -20.155 -47.407 11.753 1.00 15.99 91 LYS B N 1
ATOM 2635 C CA . LYS B 1 91 ? -20.242 -47.484 10.298 1.00 15.75 91 LYS B CA 1
ATOM 2636 C C . LYS B 1 91 ? -21.425 -48.348 9.860 1.00 16.54 91 LYS B C 1
ATOM 2637 O O . LYS B 1 91 ? -22.205 -47.960 8.988 1.00 15.05 91 LYS B O 1
ATOM 2656 N N . ALA B 1 92 ? -21.564 -49.539 10.440 1.00 15.04 92 ALA B N 1
ATOM 2657 C CA . ALA B 1 92 ? -22.665 -50.417 10.049 1.00 14.98 92 ALA B CA 1
ATOM 2658 C C . ALA B 1 92 ? -24.005 -49.755 10.321 1.00 17.94 92 ALA B C 1
ATOM 2659 O O . ALA B 1 92 ? -24.925 -49.837 9.501 1.00 19.32 92 ALA B O 1
ATOM 2666 N N . ALA B 1 93 ? -24.116 -49.064 11.457 1.00 16.86 93 ALA B N 1
ATOM 2667 C CA . ALA B 1 93 ? -25.367 -48.431 11.838 1.00 14.59 93 ALA B CA 1
ATOM 2668 C C . ALA B 1 93 ? -25.727 -47.305 10.880 1.00 15.97 93 ALA B C 1
ATOM 2669 O O . ALA B 1 93 ? -26.858 -47.230 10.394 1.00 16.64 93 ALA B O 1
ATOM 2676 N N . THR B 1 94 ? -24.778 -46.405 10.602 1.00 12.91 94 THR B N 1
ATOM 2677 C CA . THR B 1 94 ? -25.102 -45.252 9.771 1.00 13.43 94 THR B CA 1
ATOM 2678 C C . THR B 1 94 ? -25.444 -45.675 8.349 1.00 17.50 94 THR B C 1
ATOM 2679 O O . THR B 1 94 ? -26.358 -45.105 7.735 1.00 18.75 94 THR B O 1
ATOM 2690 N N . GLU B 1 95 ? -24.759 -46.698 7.826 1.00 18.88 95 GLU B N 1
ATOM 2691 C CA . GLU B 1 95 ? -25.132 -47.251 6.526 1.00 20.85 95 GLU B CA 1
ATOM 2692 C C . GLU B 1 95 ? -26.576 -47.744 6.544 1.00 19.56 95 GLU B C 1
ATOM 2693 O O . GLU B 1 95 ? -27.366 -47.430 5.644 1.00 19.67 95 GLU B O 1
ATOM 2705 N N . ALA B 1 96 ? -26.941 -48.507 7.580 1.00 20.35 96 ALA B N 1
ATOM 2706 C CA . ALA B 1 96 ? -28.311 -48.987 7.721 1.00 21.01 96 ALA B CA 1
ATOM 2707 C C . ALA B 1 96 ? -29.288 -47.833 7.916 1.00 18.75 96 ALA B C 1
ATOM 2708 O O . ALA B 1 96 ? -30.390 -47.843 7.358 1.00 16.45 96 ALA B O 1
ATOM 2715 N N . GLY B 1 97 ? -28.906 -46.829 8.705 1.00 20.93 97 GLY B N 1
ATOM 2716 C CA . GLY B 1 97 ? -29.806 -45.714 8.937 1.00 15.99 97 GLY B CA 1
ATOM 2717 C C . GLY B 1 97 ? -30.067 -44.917 7.677 1.00 16.57 97 GLY B C 1
ATOM 2718 O O . GLY B 1 97 ? -31.186 -44.443 7.448 1.00 16.62 97 GLY B O 1
ATOM 2722 N N . GLN B 1 98 ? -29.041 -44.748 6.847 1.00 19.57 98 GLN B N 1
ATOM 2723 C CA . GLN B 1 98 ? -29.216 -43.988 5.620 1.00 20.48 98 GLN B CA 1
ATOM 2724 C C . GLN B 1 98 ? -30.173 -44.706 4.685 1.00 23.06 98 GLN B C 1
ATOM 2725 O O . GLN B 1 98 ? -31.103 -44.101 4.143 1.00 22.18 98 GLN B O 1
ATOM 2739 N N . ARG B 1 99 ? -29.972 -46.011 4.503 1.00 18.88 99 ARG B N 1
ATOM 2740 C CA . ARG B 1 99 ? -30.861 -46.777 3.637 1.00 22.83 99 ARG B CA 1
ATOM 2741 C C . ARG B 1 99 ? -32.299 -46.727 4.136 1.00 21.24 99 ARG B C 1
ATOM 2742 O O . ARG B 1 99 ? -33.242 -46.657 3.338 1.00 21.69 99 ARG B O 1
ATOM 2763 N N . ALA B 1 100 ? -32.487 -46.775 5.456 1.00 22.07 100 ALA B N 1
ATOM 2764 C CA . ALA B 1 100 ? -33.836 -46.743 6.015 1.00 18.90 100 ALA B CA 1
ATOM 2765 C C . ALA B 1 100 ? -34.510 -45.398 5.760 1.00 21.77 100 ALA B C 1
ATOM 2766 O O . ALA B 1 100 ? -35.682 -45.346 5.366 1.00 19.93 100 ALA B O 1
ATOM 2773 N N . ALA B 1 101 ? -33.790 -44.294 5.977 1.00 18.76 101 ALA B N 1
ATOM 2774 C CA . ALA B 1 101 ? -34.385 -42.975 5.774 1.00 24.98 101 ALA B CA 1
ATOM 2775 C C . ALA B 1 101 ? -34.735 -42.750 4.310 1.00 26.63 101 ALA B C 1
ATOM 2776 O O . ALA B 1 101 ? -35.766 -42.147 3.996 1.00 25.26 101 ALA B O 1
ATOM 2783 N N . GLU B 1 102 ? -33.884 -43.223 3.399 1.00 25.94 102 GLU B N 1
ATOM 2784 C CA . GLU B 1 102 ? -34.153 -43.052 1.977 1.00 28.41 102 GLU B CA 1
ATOM 2785 C C . GLU B 1 102 ? -35.377 -43.845 1.540 1.00 28.54 102 GLU B C 1
ATOM 2786 O O . GLU B 1 102 ? -36.045 -43.457 0.575 1.00 31.25 102 GLU B O 1
ATOM 2798 N N . ARG B 1 103 ? -35.702 -44.932 2.245 1.00 29.28 103 ARG B N 1
ATOM 2799 C CA . ARG B 1 103 ? -36.901 -45.710 1.961 1.00 34.41 103 ARG B CA 1
ATOM 2800 C C . ARG B 1 103 ? -38.179 -45.036 2.442 1.00 31.78 103 ARG B C 1
ATOM 2801 O O . ARG B 1 103 ? -39.266 -45.479 2.058 1.00 41.21 103 ARG B O 1
ATOM 2822 N N . VAL B 1 104 ? -38.084 -44.002 3.282 1.00 33.82 104 VAL B N 1
ATOM 2823 C CA . VAL B 1 104 ? -39.280 -43.349 3.808 1.00 33.28 104 VAL B CA 1
ATOM 2824 C C . VAL B 1 104 ? -39.946 -42.540 2.704 1.00 42.78 104 VAL B C 1
ATOM 2825 O O . VAL B 1 104 ? -39.319 -41.674 2.076 1.00 41.71 104 VAL B O 1
ATOM 2838 N N . GLY B 1 105 ? -41.229 -42.801 2.487 1.00 55.05 105 GLY B N 1
ATOM 2839 C CA . GLY B 1 105 ? -41.988 -42.165 1.430 1.00 54.78 105 GLY B CA 1
ATOM 2840 C C . GLY B 1 105 ? -43.254 -42.948 1.143 1.00 70.30 105 GLY B C 1
ATOM 2841 O O . GLY B 1 105 ? -43.766 -43.657 2.012 1.00 75.18 105 GLY B O 1
#

Radius of gyration: 17.1 Å; Cα contacts (8 Å, |Δi|>4): 509; chains: 2; bounding box: 41×47×35 Å

B-factor: mean 21.97, std 9.49, range [9.4, 81.56]

Sequence (197 aa):
MEVVAVHVIPRPHVNVDAALPLGRTPGMDKSAGSADALGMIEVRGFVGMVEAADAMVKAAKVELIGYEKTGGGYVTAVVRGDVAAVKAATEAGQRAAERVGMEVVAVHVIPRPHVNVDAALPLGRTPGMDADALGMIEVRGFVGMVEAADAMVKAAKVELIGYEKTGGGYVTAVVRGDVAAVKAATEAGQRAAERVG

Nearest PDB structures (foldseek):
  6nlu-assembly1_B  TM=1.011E+00  e=5.097E-19  Haliangium ochraceum
  6nlu-assembly1_A  TM=9.979E-01  e=1.059E-16  Haliangium ochraceum
  5hpn-assembly1_A-2  TM=8.949E-01  e=2.069E-10  synthetic construct
  5hpn-assembly1_C-2  TM=9.145E-01  e=4.434E-10  synthetic construct
  5hpn-assembly1_B-2  TM=9.102E-01  e=4.724E-10  synthetic construct

Organism: Haliangium ochraceum (strain DSM 14365 / JCM 11303 / SMP-2) (NCBI:txid502025)

Solvent-accessible surface area: 9738 Å² total; per-residue (Å²): 45,156,28,74,47,46,100,28,59,48,174,8,124,87,90,50,4,66,72,94,94,17,40,69,78,56,58,156,102,208,106,51,129,160,47,52,1,1,0,45,0,46,0,90,0,0,0,0,0,0,20,0,0,5,15,0,8,106,48,23,190,17,80,2,43,12,50,68,94,91,30,27,0,76,0,15,0,4,0,2,7,83,49,72,12,0,104,47,0,4,106,31,0,68,159,0,0,98,177,6,74,66,159,23,46,0,26,37,31,4,48,157,9,59,93,27,0,11,65,33,7,69,1,39,78,80,56,78,150,191,119,51,1,0,0,0,0,0,0,135,18,113,104,0,7,67,61,0,3,56,18,0,56,159,52,24,177,19,90,70,48,26,100,15,127,3,32,36,49,19,10,0,0,2,0,1,10,79,39,71,10,0,101,40,0,3,86,16,0,65,134,2,0,94,173,37,134